Protein AF-A0A2G8K5Z8-F1 (afdb_monomer)

Nearest PDB structures (foldseek):
  3g67-assembly1_B  TM=2.045E-01  e=9.842E+00  Thermotoga maritima

Sequence (209 aa):
MFFSAYIYCFYTKTQEQTRVQQLSENLQEWRYILVLVDKWLNWEKDEYPMIMSGAITTGFFLFWFLNPPVLSALAFAVMCVCVADYVVPRLHEFGISTAEEWTDEKEAKYIEICKNMVWGQGLLLKAYNWARMQREQKPKLFFCAAVICLLFVGFIAGAIPNLFLVYILVTFAVLLPGLHRKGYLLQWKILFLQQFVKIVQKMREGRLK

Solvent-accessible surface area (backbone atoms only — not comparable to full-atom values): 11540 Å² total; per-residue (Å²): 113,70,67,59,55,51,51,51,52,51,51,52,52,50,55,51,49,52,53,29,50,56,49,44,63,76,40,53,71,43,46,68,57,51,49,51,48,47,46,55,39,56,40,79,46,85,60,41,60,59,53,51,51,50,51,51,50,49,52,52,48,50,46,63,73,64,62,62,55,70,67,57,54,50,51,50,52,53,49,51,50,54,48,45,69,58,45,49,59,48,47,64,73,69,55,78,69,71,84,61,81,90,45,74,69,59,52,53,51,43,54,49,51,38,44,54,50,51,52,48,52,50,50,51,52,50,51,49,50,49,53,52,50,46,44,72,76,40,46,71,60,45,47,53,53,49,51,52,51,49,51,53,51,50,51,53,55,72,75,38,62,67,68,59,52,50,50,53,50,53,53,47,64,60,47,42,64,25,39,58,74,73,41,53,57,57,54,51,50,51,54,50,49,52,52,51,53,53,52,54,50,55,60,50,58,68,70,76,112

Foldseek 3Di:
DVVVVVVVVVVVVVVLVVQLVVLCVVCVLVLVVLLVLCCLLQCVDVCSLVVVLVVLVVVLVVCVVVVDDPVVVVVVVVVVVVVCVVVSNVVVVVCPPPPDDDDPVSVVVSSVSSSVVSVVVVVVVVVVVVLVVVCVPCVPVNVVVVVVVVVVVVVVPVVDPVSVVVSVVVSCVSNVSNCVVVCVVVVVVVVVVVVVVVVVVVVVVVVVD

InterPro domains:
  IPR052114 ER-associated autophagy and membrane dynamics regulator [PTHR20952] (16-205)
  IPR057282 RETREG1-3/ARL6IP-like, N-terminal reticulon-homology domain [PF24456] (30-180)

Secondary structure (DSSP, 8-state):
-HHHHHHHHHHHHHHHHHHHHHHHHHTGGGHHHHHHHHHHHTTSSTTHHHHHHHHHHHHHHHHHHH---HHHHHHHHHHHHHHHHHHHHHHHHTTTTSSS---HHHHHHHHHHHHHHHHHHHHHHHHHHHHHHHHHH-HHHHHHHHHHHHHHHHHHHHHS-HHHHHHHHHHHHHHHHHHHHTTHHHHHHHHHHHHHHHHHHHHHHTT--

Structure (mmCIF, N/CA/C/O backbone):
data_AF-A0A2G8K5Z8-F1
#
_entry.id   AF-A0A2G8K5Z8-F1
#
loop_
_atom_site.group_PDB
_atom_site.id
_atom_site.type_symbol
_atom_site.label_atom_id
_atom_site.label_alt_id
_atom_site.label_comp_id
_atom_site.label_asym_id
_atom_site.label_entity_id
_atom_site.label_seq_id
_atom_site.pdbx_PDB_ins_code
_atom_site.Cartn_x
_atom_site.Cartn_y
_atom_site.Cartn_z
_atom_site.occupancy
_atom_site.B_iso_or_equiv
_atom_site.auth_seq_id
_atom_site.auth_comp_id
_atom_site.auth_asym_id
_atom_site.auth_atom_id
_atom_site.pdbx_PDB_model_num
ATOM 1 N N . MET A 1 1 ? -8.523 24.971 32.567 1.00 52.66 1 MET A N 1
ATOM 2 C CA . MET A 1 1 ? -7.748 24.280 31.504 1.00 52.66 1 MET A CA 1
ATOM 3 C C . MET A 1 1 ? -8.241 22.860 31.218 1.00 52.66 1 MET A C 1
ATOM 5 O O . MET A 1 1 ? -8.464 22.561 30.054 1.00 52.66 1 MET A O 1
ATOM 9 N N . PHE A 1 2 ? -8.495 22.015 32.225 1.00 42.47 2 PHE A N 1
ATOM 10 C CA . PHE A 1 2 ? -8.968 20.630 32.027 1.00 42.47 2 PHE A CA 1
ATOM 11 C C . PHE A 1 2 ? -10.304 20.494 31.276 1.00 42.47 2 PHE A C 1
ATOM 13 O O . PHE A 1 2 ? -10.442 19.618 30.430 1.00 42.47 2 PHE A O 1
ATOM 20 N N . PHE A 1 3 ? -11.253 21.406 31.505 1.00 42.72 3 PHE A N 1
ATOM 21 C CA . PHE A 1 3 ? -12.557 21.387 30.829 1.00 42.72 3 PHE A CA 1
ATOM 22 C C . PHE A 1 3 ? -12.455 21.619 29.311 1.00 42.72 3 PHE A C 1
ATOM 24 O O . PHE A 1 3 ? -13.140 20.965 28.535 1.00 42.72 3 PHE A O 1
ATOM 31 N N . SER A 1 4 ? -11.539 22.492 28.875 1.00 50.34 4 SER A N 1
ATOM 32 C CA . SER A 1 4 ? -11.318 22.763 27.448 1.00 50.34 4 SER A CA 1
ATOM 33 C C . SER A 1 4 ? -10.665 21.564 26.750 1.00 50.34 4 SER A C 1
ATOM 35 O O . SER A 1 4 ? -11.108 21.153 25.685 1.00 50.34 4 SER A O 1
ATOM 37 N N . ALA A 1 5 ? -9.689 20.911 27.393 1.00 55.59 5 ALA A N 1
ATOM 38 C CA . ALA A 1 5 ? -9.073 19.694 26.858 1.00 55.59 5 ALA A CA 1
ATOM 39 C C . ALA A 1 5 ? -10.070 18.524 26.742 1.00 55.59 5 ALA A C 1
ATOM 41 O O . ALA A 1 5 ? -10.024 17.773 25.768 1.00 55.59 5 ALA A O 1
ATOM 42 N N . TYR A 1 6 ? -10.999 18.392 27.696 1.00 50.59 6 TYR A N 1
ATOM 43 C CA . TYR A 1 6 ? -12.027 17.349 27.668 1.00 50.59 6 TYR A CA 1
ATOM 44 C C . TYR A 1 6 ? -13.052 17.584 26.552 1.00 50.59 6 TYR A C 1
ATOM 46 O O . TYR A 1 6 ? -13.375 16.657 25.816 1.00 50.59 6 TYR A O 1
ATOM 54 N N . ILE A 1 7 ? -13.494 18.832 26.364 1.00 65.88 7 ILE A N 1
ATOM 55 C CA . ILE A 1 7 ? -14.416 19.213 25.283 1.00 65.88 7 ILE A CA 1
ATOM 56 C C . ILE A 1 7 ? -13.762 19.021 23.911 1.00 65.88 7 ILE A C 1
ATOM 58 O O . ILE A 1 7 ? -14.388 18.456 23.018 1.00 65.88 7 ILE A O 1
ATOM 62 N N . TYR A 1 8 ? -12.496 19.417 23.742 1.00 58.25 8 TYR A N 1
ATOM 63 C CA . TYR A 1 8 ? -11.772 19.194 22.487 1.00 58.25 8 TYR A CA 1
ATOM 64 C C . TYR A 1 8 ? -11.593 17.704 22.190 1.00 58.25 8 TYR A C 1
ATOM 66 O O . TYR A 1 8 ? -11.872 17.276 21.074 1.00 58.25 8 TYR A O 1
ATOM 74 N N . CYS A 1 9 ? -11.202 16.904 23.186 1.00 58.06 9 CYS A N 1
ATO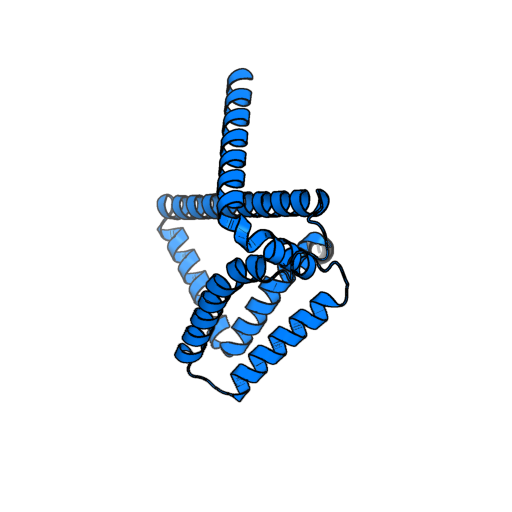M 75 C CA . CYS A 1 9 ? -11.072 15.454 23.042 1.00 58.06 9 CYS A CA 1
ATOM 76 C C . CYS A 1 9 ? -12.418 14.793 22.690 1.00 58.06 9 CYS A C 1
ATOM 78 O O . CYS A 1 9 ? -12.494 13.963 21.779 1.00 58.06 9 CYS A O 1
ATOM 80 N N . PHE A 1 10 ? -13.500 15.214 23.351 1.00 66.69 10 PHE A N 1
ATOM 81 C CA . PHE A 1 10 ? -14.854 14.730 23.094 1.00 66.69 10 PHE A CA 1
ATOM 82 C C . PHE A 1 10 ? -15.341 15.106 21.685 1.00 66.69 10 PHE A C 1
ATOM 84 O O . PHE A 1 10 ? -15.868 14.258 20.963 1.00 66.69 10 PHE A O 1
ATOM 91 N N . TYR A 1 11 ? -15.080 16.338 21.240 1.00 62.97 11 TYR A N 1
ATOM 92 C CA . TYR A 1 11 ? -15.441 16.814 19.904 1.00 62.97 11 TYR A CA 1
ATOM 93 C C . TYR A 1 11 ? -14.654 16.090 18.803 1.00 62.97 11 TYR A C 1
ATOM 95 O O . TYR A 1 11 ? -15.233 15.667 17.801 1.00 62.97 11 TYR A O 1
ATOM 103 N N . THR A 1 12 ? -13.350 15.865 19.005 1.00 64.25 12 THR A N 1
ATOM 104 C CA . THR A 1 12 ? -12.526 15.110 18.049 1.00 64.25 12 THR A CA 1
ATOM 105 C C . THR A 1 12 ? -12.951 13.652 17.945 1.00 64.25 12 THR A C 1
ATOM 107 O O . THR A 1 12 ? -13.009 13.117 16.841 1.00 64.25 12 THR A O 1
ATOM 110 N N . LYS A 1 13 ? -13.311 13.025 19.072 1.00 68.31 13 LYS A N 1
ATOM 111 C CA . LYS A 1 13 ? -13.772 11.634 19.099 1.00 68.31 13 LYS A CA 1
ATOM 112 C C . LYS A 1 13 ? -15.126 11.476 18.401 1.00 68.31 13 LYS A C 1
ATOM 114 O O . LYS A 1 13 ? -15.317 10.521 17.658 1.00 68.31 13 LYS A O 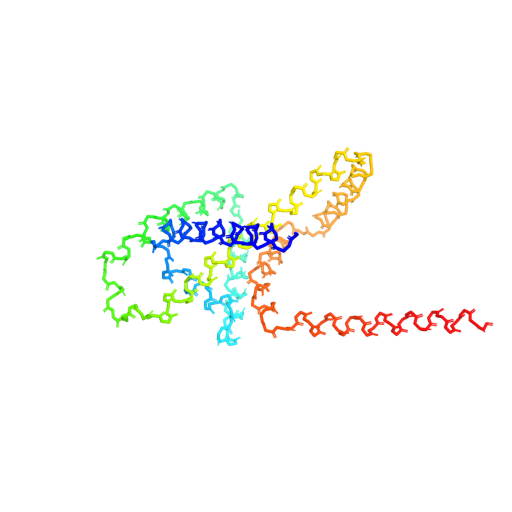1
ATOM 119 N N . THR A 1 14 ? -16.023 12.445 18.585 1.00 72.81 14 THR A N 1
ATOM 120 C CA . THR A 1 14 ? -17.341 12.472 17.929 1.00 72.81 14 THR A CA 1
ATOM 121 C C . THR A 1 14 ? -17.202 12.646 16.414 1.00 72.81 14 THR A C 1
ATOM 123 O O . THR A 1 14 ? -17.790 11.886 15.655 1.00 72.81 14 THR A O 1
ATOM 126 N N . GLN A 1 15 ? -16.350 13.571 15.957 1.00 72.94 15 GLN A N 1
ATOM 127 C CA . GLN A 1 15 ? -16.056 13.770 14.529 1.00 72.94 15 GLN A CA 1
ATOM 128 C C . GLN A 1 15 ? -15.452 12.526 13.863 1.00 72.94 15 GLN A C 1
ATOM 130 O O . GLN A 1 15 ? -15.792 12.203 12.725 1.00 72.94 15 GLN A O 1
ATOM 135 N N . GLU A 1 16 ? -14.560 11.819 14.558 1.00 74.00 16 GLU A N 1
ATOM 136 C CA . GLU A 1 16 ? -13.999 10.556 14.073 1.00 74.00 16 GLU A CA 1
ATOM 137 C C . GLU A 1 16 ? -15.085 9.478 13.954 1.00 74.00 16 GLU A C 1
ATOM 139 O O . GLU A 1 16 ? -15.185 8.830 12.916 1.00 74.00 16 GLU A O 1
ATOM 144 N N . GLN A 1 17 ? -15.954 9.342 14.961 1.00 74.88 17 GLN A N 1
ATOM 145 C CA . GLN A 1 17 ? -17.064 8.385 14.940 1.00 74.88 17 GLN A CA 1
ATOM 146 C C . GLN A 1 17 ? -18.074 8.672 13.824 1.00 74.88 17 GLN A C 1
ATOM 148 O O . GLN A 1 17 ? -18.469 7.742 13.127 1.00 74.88 17 GLN A O 1
ATOM 153 N N . THR A 1 18 ? -18.436 9.936 13.590 1.00 77.19 18 THR A N 1
ATOM 154 C CA . THR A 1 18 ? -19.337 10.313 12.488 1.00 77.19 18 THR A CA 1
ATOM 155 C C . THR A 1 18 ? -18.735 9.977 11.125 1.00 77.19 18 THR A C 1
ATOM 157 O O . THR A 1 18 ? -19.429 9.450 10.262 1.00 77.19 18 THR A O 1
ATOM 160 N N . ARG A 1 19 ? -17.430 10.216 10.929 1.00 75.25 19 ARG A N 1
ATOM 161 C CA . ARG A 1 19 ? -16.740 9.837 9.684 1.00 75.25 19 ARG A CA 1
ATOM 162 C C . ARG A 1 19 ? -16.691 8.326 9.492 1.00 75.25 19 ARG A C 1
ATOM 164 O O . ARG A 1 19 ? -16.850 7.863 8.370 1.00 75.25 19 ARG A O 1
ATOM 171 N N . VAL A 1 20 ? -16.485 7.566 10.568 1.00 79.06 20 VAL A N 1
ATOM 172 C CA . VAL A 1 20 ? -16.519 6.096 10.523 1.00 79.06 20 VAL A CA 1
ATOM 173 C C . VAL A 1 20 ? -17.922 5.592 10.194 1.00 79.06 20 VAL A C 1
ATOM 175 O O . VAL A 1 20 ? -18.037 4.681 9.386 1.00 79.06 20 VAL A O 1
ATOM 178 N N . GLN A 1 21 ? -18.976 6.199 10.744 1.00 78.69 21 GLN A N 1
ATOM 179 C CA . GLN A 1 21 ? -20.366 5.843 10.433 1.00 78.69 21 GLN A CA 1
ATOM 180 C C . GLN A 1 21 ? -20.726 6.144 8.975 1.00 78.69 21 GLN A C 1
ATOM 182 O O . GLN A 1 21 ? -21.180 5.249 8.274 1.00 78.69 21 GLN A O 1
ATOM 187 N N . GLN A 1 22 ? -20.421 7.346 8.480 1.00 79.44 22 GLN A N 1
ATOM 188 C CA . GLN A 1 22 ? -20.642 7.710 7.073 1.00 79.44 22 GLN A CA 1
ATOM 189 C C . GLN A 1 22 ? -19.872 6.797 6.110 1.00 79.44 22 GLN A C 1
ATOM 191 O O . GLN A 1 22 ? -20.380 6.401 5.064 1.00 79.44 22 GLN A O 1
ATOM 196 N N . LEU A 1 23 ? -18.628 6.453 6.458 1.00 76.56 23 LEU A N 1
ATOM 197 C CA . LEU A 1 23 ? -17.822 5.530 5.665 1.00 76.56 23 LEU A CA 1
ATOM 198 C C . LEU A 1 23 ? -18.397 4.107 5.721 1.00 76.56 23 LEU A C 1
ATOM 200 O O . LEU A 1 23 ? -18.479 3.442 4.697 1.00 76.56 23 LEU A O 1
ATOM 204 N N . SER A 1 24 ? -18.829 3.660 6.898 1.00 78.31 24 SER A N 1
ATOM 205 C CA . SER A 1 24 ? -19.480 2.365 7.094 1.00 78.31 24 SER A CA 1
ATOM 206 C C . SER A 1 24 ? -20.758 2.237 6.266 1.00 78.31 24 SER A C 1
ATOM 208 O O . SER A 1 24 ? -20.968 1.187 5.669 1.00 78.31 24 SER A O 1
ATOM 210 N N . GLU A 1 25 ? -21.585 3.282 6.208 1.00 80.25 25 GLU A N 1
ATOM 211 C CA . GLU A 1 25 ? -22.809 3.330 5.394 1.00 80.25 25 GLU A CA 1
ATOM 212 C C . GLU A 1 25 ? -22.491 3.226 3.898 1.00 80.25 25 GLU A C 1
ATOM 214 O O . GLU A 1 25 ? -23.040 2.369 3.210 1.00 80.25 25 GLU A O 1
ATOM 219 N N . ASN A 1 26 ? -21.531 4.016 3.407 1.00 77.38 26 ASN A N 1
ATOM 220 C CA . ASN A 1 26 ? -21.146 4.008 1.992 1.00 77.38 26 ASN A CA 1
ATOM 221 C C . ASN A 1 26 ? -20.500 2.689 1.534 1.00 77.38 26 ASN A C 1
ATOM 223 O O . ASN A 1 26 ? -20.577 2.347 0.358 1.00 77.38 26 ASN A O 1
ATOM 227 N N . LEU A 1 27 ? -19.832 1.961 2.436 1.00 76.75 27 LEU A N 1
ATOM 228 C CA . LEU A 1 27 ? -19.173 0.688 2.127 1.00 76.75 27 LEU A CA 1
ATOM 229 C C . LEU A 1 27 ? -19.977 -0.544 2.570 1.00 76.75 27 LEU A C 1
ATOM 231 O O . LEU A 1 27 ? -19.456 -1.658 2.477 1.00 76.75 27 LEU A O 1
ATOM 235 N N . GLN A 1 28 ? -21.241 -0.394 2.991 1.00 75.62 28 GLN A N 1
ATOM 236 C CA . GLN A 1 28 ? -22.062 -1.542 3.402 1.00 75.62 28 GLN A CA 1
ATOM 237 C C . GLN A 1 28 ? -22.184 -2.601 2.303 1.00 75.62 28 GLN A C 1
ATOM 239 O O . GLN A 1 28 ? -22.094 -3.793 2.595 1.00 75.62 28 GLN A O 1
ATOM 244 N N . GLU A 1 29 ? -22.307 -2.187 1.042 1.00 74.19 29 GLU A N 1
ATOM 245 C CA . GLU A 1 29 ? -22.373 -3.098 -0.111 1.00 74.19 29 GLU A CA 1
ATOM 246 C C . GLU A 1 29 ? -21.069 -3.897 -0.301 1.00 74.19 29 GLU A C 1
ATOM 248 O O . GLU A 1 29 ? -21.072 -5.012 -0.818 1.00 74.19 29 GLU A O 1
ATOM 253 N N . TRP A 1 30 ? -19.952 -3.367 0.202 1.00 74.81 30 TRP A N 1
ATOM 254 C CA . TRP A 1 30 ? -18.614 -3.947 0.098 1.00 74.81 30 TRP A CA 1
ATOM 255 C C . TRP A 1 30 ? -18.168 -4.702 1.352 1.00 74.81 30 TRP A C 1
ATOM 257 O O . TRP A 1 30 ? -17.079 -5.282 1.351 1.00 74.81 30 TRP A O 1
ATOM 267 N N . ARG A 1 31 ? -18.977 -4.738 2.421 1.00 74.94 31 ARG A N 1
ATOM 268 C CA . ARG A 1 31 ? -18.577 -5.264 3.743 1.00 74.94 31 ARG A CA 1
ATOM 269 C C . ARG A 1 31 ? -17.973 -6.670 3.694 1.00 74.94 31 ARG A C 1
ATOM 271 O O . ARG A 1 31 ? -16.944 -6.923 4.317 1.00 74.94 31 ARG A O 1
ATOM 278 N N . TYR A 1 32 ? -18.544 -7.569 2.892 1.00 72.00 32 TYR A N 1
ATOM 279 C CA . TYR A 1 32 ? -18.046 -8.941 2.739 1.00 72.00 32 TYR A CA 1
ATOM 280 C C . TYR A 1 32 ? -16.678 -8.989 2.061 1.00 72.00 32 TYR A C 1
ATOM 282 O O . TYR A 1 32 ? -15.791 -9.726 2.491 1.00 72.00 32 TYR A O 1
ATOM 290 N N . ILE A 1 33 ? -16.495 -8.176 1.022 1.00 75.56 33 ILE A N 1
ATOM 291 C CA . ILE A 1 33 ? -15.247 -8.106 0.262 1.00 75.56 33 ILE A CA 1
ATOM 292 C C . ILE A 1 33 ? -14.168 -7.468 1.115 1.00 75.56 33 ILE A C 1
ATOM 294 O O . ILE A 1 33 ? -13.054 -7.965 1.130 1.00 75.56 33 ILE A O 1
ATOM 298 N N . LEU A 1 34 ? -14.490 -6.428 1.880 1.00 76.50 34 LEU A N 1
ATOM 299 C CA . LEU A 1 34 ? -13.539 -5.776 2.777 1.00 76.50 34 LEU A CA 1
ATOM 300 C C . LEU A 1 34 ? -13.059 -6.714 3.881 1.00 76.50 34 LEU A C 1
ATOM 302 O O . LEU A 1 34 ? -11.860 -6.774 4.133 1.00 76.50 34 LEU A O 1
ATOM 306 N N . VAL A 1 35 ? -13.959 -7.494 4.489 1.00 78.06 35 VAL A N 1
ATOM 307 C CA . VAL A 1 35 ? -13.571 -8.509 5.480 1.00 78.06 35 VAL A CA 1
ATOM 308 C C . VAL A 1 35 ? -12.742 -9.619 4.829 1.00 78.06 35 VAL A C 1
ATOM 310 O O . VAL A 1 35 ? -11.763 -10.073 5.416 1.00 78.06 35 VAL A O 1
ATOM 313 N N . LEU A 1 36 ? -13.079 -10.052 3.610 1.00 75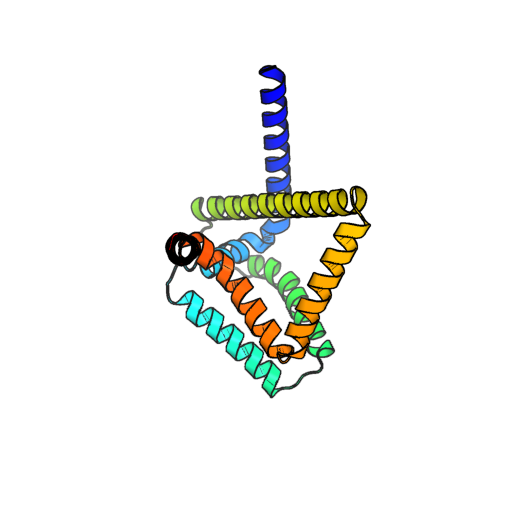.81 36 LEU A N 1
ATOM 314 C CA . LEU A 1 36 ? -12.293 -11.059 2.890 1.00 75.81 36 LEU A CA 1
ATOM 315 C C . LEU A 1 36 ? -10.903 -10.535 2.500 1.00 75.81 36 LEU A C 1
ATOM 317 O O . LEU A 1 36 ? -9.908 -11.233 2.689 1.00 75.81 36 LEU A O 1
ATOM 321 N N . VAL A 1 37 ? -10.833 -9.307 1.990 1.00 75.50 37 VAL A N 1
ATOM 322 C CA . VAL A 1 37 ? -9.588 -8.619 1.645 1.00 75.50 37 VAL A CA 1
ATOM 323 C C . VAL A 1 37 ? -8.740 -8.454 2.894 1.00 75.50 37 VAL A C 1
ATOM 325 O O . VAL A 1 37 ? -7.563 -8.783 2.831 1.00 75.50 37 VAL A O 1
ATOM 328 N N . ASP A 1 38 ? -9.311 -8.045 4.030 1.00 78.25 38 ASP A N 1
ATOM 329 C CA . ASP A 1 38 ? -8.577 -7.963 5.296 1.00 78.25 38 ASP A CA 1
ATOM 330 C C . ASP A 1 38 ? -8.002 -9.327 5.693 1.00 78.25 38 ASP A C 1
ATOM 332 O O . ASP A 1 38 ? -6.809 -9.410 5.951 1.00 78.25 38 ASP A O 1
ATOM 336 N N . LYS A 1 39 ? -8.764 -10.429 5.615 1.00 79.12 39 LYS A N 1
ATOM 337 C CA . LYS A 1 39 ? -8.233 -11.783 5.893 1.00 79.12 39 LYS A CA 1
ATOM 338 C C . LYS A 1 39 ? -7.029 -12.152 5.018 1.00 79.12 39 LYS A C 1
ATOM 340 O O . LYS A 1 39 ? -6.038 -12.692 5.521 1.00 79.12 39 LYS A O 1
ATOM 345 N N . TRP A 1 40 ? -7.112 -11.864 3.719 1.00 73.31 40 TRP A N 1
ATOM 346 C CA . TRP A 1 40 ? -6.024 -12.106 2.765 1.00 73.31 40 TRP A CA 1
ATOM 347 C C . TRP A 1 40 ? -4.815 -11.222 3.057 1.00 73.31 40 TRP A C 1
ATOM 349 O O . TRP A 1 40 ? -3.684 -11.700 3.109 1.00 73.31 40 TRP A O 1
ATOM 359 N N . LEU A 1 41 ? -5.062 -9.939 3.301 1.00 71.94 41 LEU A N 1
ATOM 360 C CA . LEU A 1 41 ? -4.053 -8.922 3.550 1.00 71.94 41 LEU A CA 1
ATOM 361 C C . LEU A 1 41 ? -3.339 -9.126 4.892 1.00 71.94 41 LEU A C 1
ATOM 363 O O . LEU A 1 41 ? -2.157 -8.816 5.024 1.00 71.94 41 LEU A O 1
ATOM 367 N N . ASN A 1 42 ? -4.047 -9.684 5.873 1.00 72.25 42 ASN A N 1
ATOM 368 C CA . ASN A 1 42 ? -3.559 -9.935 7.222 1.00 72.25 42 ASN A CA 1
ATOM 369 C C . ASN A 1 42 ? -2.780 -11.257 7.352 1.00 72.25 42 ASN A C 1
ATOM 371 O O . ASN A 1 42 ? -2.275 -11.566 8.431 1.00 72.25 42 ASN A O 1
ATOM 375 N N . TRP A 1 43 ? -2.668 -12.027 6.263 1.00 70.44 43 TRP A N 1
ATOM 376 C CA . TRP A 1 43 ? -1.990 -13.327 6.211 1.00 70.44 43 TRP A CA 1
ATOM 377 C C . TRP A 1 43 ? -2.463 -14.276 7.325 1.00 70.44 43 TRP A C 1
ATOM 379 O O . TRP A 1 43 ? -1.633 -14.867 8.025 1.00 70.44 43 TRP A O 1
ATOM 389 N N . GLU A 1 44 ? -3.790 -14.414 7.497 1.00 72.25 44 GLU A N 1
ATOM 390 C CA . GLU A 1 44 ? -4.378 -15.337 8.492 1.00 72.25 44 GLU A CA 1
ATOM 391 C C . GLU A 1 44 ? -3.874 -16.782 8.301 1.00 72.25 44 GLU A C 1
ATOM 393 O O . GLU A 1 44 ? -3.737 -17.520 9.271 1.00 72.25 44 GLU A O 1
ATOM 398 N N . LYS A 1 45 ? -3.533 -17.164 7.062 1.00 74.50 45 LYS A N 1
ATOM 399 C CA . LYS A 1 45 ? -2.751 -18.362 6.729 1.00 74.50 45 LYS A CA 1
ATOM 400 C C . LYS A 1 45 ? -1.414 -17.954 6.119 1.00 74.50 45 LYS A C 1
ATOM 402 O O . LYS A 1 45 ? -1.354 -17.022 5.314 1.00 74.50 45 LYS A O 1
ATOM 407 N N . ASP A 1 46 ? -0.360 -18.694 6.446 1.00 73.44 46 ASP A N 1
ATOM 408 C CA . ASP A 1 46 ? 0.998 -18.429 5.951 1.00 73.44 46 ASP A CA 1
ATOM 409 C C . ASP A 1 46 ? 1.157 -18.672 4.438 1.00 73.44 46 ASP A C 1
ATOM 411 O O . ASP A 1 46 ? 2.098 -18.177 3.824 1.00 73.44 46 ASP A O 1
ATOM 415 N N . GLU A 1 47 ? 0.202 -19.362 3.812 1.00 77.19 47 GLU A N 1
ATOM 416 C CA . GLU A 1 47 ? 0.182 -19.641 2.371 1.00 77.19 47 GLU A CA 1
ATOM 417 C C . GLU A 1 47 ? -0.317 -18.454 1.525 1.00 77.19 47 GLU A C 1
ATOM 419 O O . GLU A 1 47 ? 0.042 -18.330 0.352 1.00 77.19 47 GLU A O 1
ATOM 424 N N . TYR A 1 48 ? -1.106 -17.538 2.104 1.00 78.94 48 TYR A N 1
ATOM 425 C CA . TYR A 1 48 ? -1.663 -16.390 1.378 1.00 78.94 48 TYR A CA 1
ATOM 426 C C . TYR A 1 48 ? -0.615 -15.479 0.720 1.00 78.94 48 TYR A C 1
ATOM 428 O O . TYR A 1 48 ? -0.790 -15.178 -0.461 1.00 78.94 48 TYR A O 1
ATOM 436 N N . PRO A 1 49 ? 0.488 -15.057 1.374 1.00 80.00 49 PRO A N 1
ATOM 437 C CA . PRO A 1 49 ? 1.489 -14.218 0.710 1.00 80.00 49 PRO A CA 1
ATOM 438 C C . PRO A 1 49 ? 2.130 -14.897 -0.509 1.00 80.00 49 PRO A C 1
ATOM 440 O O . PRO A 1 49 ? 2.417 -14.230 -1.507 1.00 80.00 49 PRO A O 1
ATOM 443 N N . MET A 1 50 ? 2.323 -16.219 -0.466 1.00 82.19 50 MET A N 1
ATOM 444 C CA . MET A 1 50 ? 2.880 -16.976 -1.591 1.00 82.19 50 MET A CA 1
ATOM 445 C C . MET A 1 50 ? 1.899 -17.024 -2.768 1.00 82.19 50 MET A C 1
ATOM 447 O O . MET A 1 50 ? 2.283 -16.758 -3.905 1.00 82.19 50 MET A O 1
ATOM 451 N N . ILE A 1 51 ? 0.618 -17.274 -2.496 1.00 85.31 51 ILE A N 1
ATOM 452 C CA . ILE A 1 51 ? -0.428 -17.272 -3.528 1.00 85.31 51 ILE A CA 1
ATOM 453 C C . ILE A 1 51 ? -0.592 -15.870 -4.134 1.00 85.31 51 ILE A C 1
ATOM 455 O O . ILE A 1 51 ? -0.645 -15.730 -5.355 1.00 85.31 51 ILE A O 1
ATOM 459 N N . MET A 1 52 ? -0.619 -14.820 -3.308 1.00 83.19 52 MET A N 1
ATOM 460 C CA . MET A 1 52 ? -0.757 -13.433 -3.767 1.00 83.19 52 MET A CA 1
ATOM 461 C C . MET A 1 52 ? 0.425 -12.998 -4.636 1.00 83.19 52 MET A C 1
ATOM 463 O O . MET A 1 52 ? 0.225 -12.463 -5.724 1.00 83.19 52 MET A O 1
ATOM 467 N N . SER A 1 53 ? 1.658 -13.256 -4.192 1.00 84.06 53 SER A N 1
ATOM 468 C CA . SER A 1 53 ? 2.857 -12.956 -4.985 1.00 84.06 53 SER A CA 1
ATOM 469 C C . SER A 1 53 ? 2.901 -13.761 -6.286 1.00 84.06 53 SER A C 1
ATOM 471 O O . SER A 1 53 ? 3.222 -13.196 -7.331 1.00 84.06 53 SER A O 1
ATOM 473 N N . GLY A 1 54 ? 2.499 -15.035 -6.264 1.00 86.69 54 GLY A N 1
ATOM 474 C CA . GLY A 1 54 ? 2.367 -15.868 -7.460 1.00 86.69 54 GLY A CA 1
ATOM 475 C C . GLY A 1 54 ? 1.328 -15.331 -8.448 1.00 86.69 54 GLY A C 1
ATOM 476 O O . GLY A 1 54 ? 1.605 -15.246 -9.645 1.00 86.69 54 GLY A O 1
ATOM 477 N N . ALA A 1 55 ? 0.168 -14.887 -7.961 1.00 86.25 55 ALA A N 1
ATOM 478 C CA . ALA A 1 55 ? -0.876 -14.278 -8.783 1.00 86.25 55 ALA A CA 1
ATOM 479 C C . ALA A 1 55 ? -0.409 -12.957 -9.417 1.00 86.25 55 ALA A C 1
ATOM 481 O O . ALA A 1 55 ? -0.579 -12.760 -10.620 1.00 86.25 55 ALA A O 1
ATOM 482 N N . ILE A 1 56 ? 0.246 -12.086 -8.638 1.00 86.12 56 ILE A N 1
ATOM 483 C CA . ILE A 1 56 ? 0.821 -10.829 -9.141 1.00 86.12 56 ILE A CA 1
ATOM 484 C C . ILE A 1 56 ? 1.893 -11.132 -10.194 1.00 86.12 56 ILE A C 1
ATOM 486 O O . ILE A 1 56 ? 1.841 -10.585 -11.293 1.00 86.12 56 ILE A O 1
ATOM 490 N N . THR A 1 57 ? 2.820 -12.048 -9.902 1.00 86.69 57 THR A N 1
ATOM 491 C CA . THR A 1 57 ? 3.876 -12.462 -10.842 1.00 86.69 57 THR A CA 1
ATOM 492 C C . THR A 1 57 ? 3.277 -12.986 -12.140 1.00 86.69 57 THR A C 1
ATOM 494 O O . THR A 1 57 ? 3.686 -12.561 -13.216 1.00 86.69 57 THR A O 1
ATOM 497 N N . THR A 1 58 ? 2.268 -13.853 -12.051 1.00 87.12 58 THR A N 1
ATOM 498 C CA . THR A 1 58 ? 1.586 -14.419 -13.222 1.00 87.12 58 THR A CA 1
ATOM 499 C C . THR A 1 58 ? 0.890 -13.331 -14.036 1.00 87.12 58 THR A C 1
ATOM 501 O O . THR A 1 58 ? 1.020 -13.307 -15.256 1.00 87.12 58 THR A O 1
ATOM 504 N N . GLY A 1 59 ? 0.211 -12.384 -13.383 1.00 83.50 59 GLY A N 1
ATOM 505 C CA . GLY A 1 59 ? -0.432 -11.252 -14.053 1.00 83.50 59 GLY A CA 1
ATOM 506 C C . GLY A 1 59 ? 0.566 -10.356 -14.792 1.00 83.50 59 GLY A C 1
ATOM 507 O O . GLY A 1 59 ? 0.355 -10.029 -15.959 1.00 83.50 59 GLY A O 1
ATOM 508 N N . PHE A 1 60 ? 1.689 -10.013 -14.156 1.00 82.94 60 PHE A N 1
ATOM 509 C CA . PHE A 1 60 ? 2.758 -9.241 -14.799 1.00 82.94 60 PHE A CA 1
ATOM 510 C C . PHE A 1 60 ? 3.457 -10.021 -15.914 1.00 82.94 60 PHE A C 1
ATOM 512 O O . PHE A 1 60 ? 3.836 -9.433 -16.926 1.00 82.94 60 PHE A O 1
ATOM 519 N N . PHE A 1 61 ? 3.589 -11.338 -15.769 1.00 82.75 61 PHE A N 1
ATOM 520 C CA . PHE A 1 61 ? 4.140 -12.203 -16.805 1.00 82.75 61 PHE A CA 1
ATOM 521 C C . PHE A 1 61 ? 3.213 -12.292 -18.023 1.00 82.75 61 PHE A C 1
ATOM 523 O O . PHE A 1 61 ? 3.678 -12.192 -19.154 1.00 82.75 61 PHE A O 1
ATOM 530 N N . LEU A 1 62 ? 1.898 -12.395 -17.808 1.00 80.56 62 LEU A N 1
ATOM 531 C CA . LEU A 1 62 ? 0.898 -12.328 -18.876 1.00 80.56 62 LEU A CA 1
ATOM 532 C C . LEU A 1 62 ? 0.905 -10.962 -19.561 1.00 80.56 62 LEU A C 1
ATOM 534 O O . LEU A 1 62 ? 0.855 -10.898 -20.786 1.00 80.56 62 LEU A O 1
ATOM 538 N N . PHE A 1 63 ? 1.019 -9.877 -18.795 1.00 79.88 63 PHE A N 1
ATOM 539 C CA . PHE A 1 63 ? 1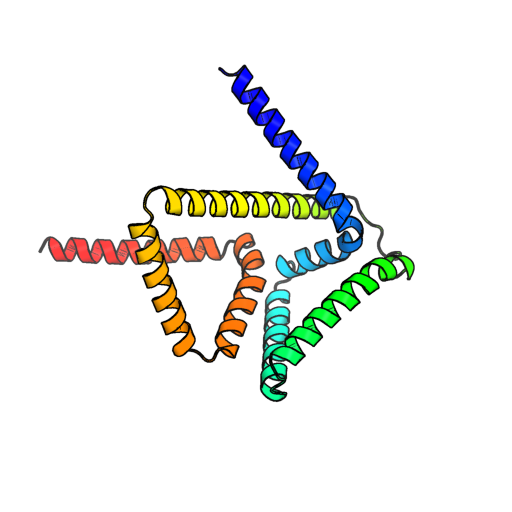.150 -8.532 -19.350 1.00 79.88 63 PHE A CA 1
ATOM 540 C C . PHE A 1 63 ? 2.402 -8.409 -20.225 1.00 79.88 63 PHE A C 1
ATOM 542 O O . PHE A 1 63 ? 2.338 -7.882 -21.332 1.00 79.88 63 PHE A O 1
ATOM 549 N N . TRP A 1 64 ? 3.534 -8.932 -19.754 1.00 79.75 64 TRP A N 1
ATOM 550 C CA . TRP A 1 64 ? 4.774 -8.975 -20.524 1.00 79.75 64 TRP A CA 1
ATOM 551 C C . TRP A 1 64 ? 4.642 -9.822 -21.794 1.00 79.75 64 TRP A C 1
ATOM 553 O O . TRP A 1 64 ? 5.098 -9.413 -22.858 1.00 79.75 64 TRP A O 1
ATOM 563 N N . PHE A 1 65 ? 3.997 -10.986 -21.701 1.00 78.31 65 PHE A N 1
ATOM 564 C CA . PHE A 1 65 ? 3.814 -11.898 -22.828 1.00 78.31 65 PHE A CA 1
ATOM 565 C C . PHE A 1 65 ? 2.887 -11.318 -23.903 1.00 78.31 65 PHE A C 1
ATOM 567 O O . PHE A 1 65 ? 3.179 -11.408 -25.093 1.00 78.31 65 PHE A O 1
ATOM 574 N N . LEU A 1 66 ? 1.780 -10.701 -23.486 1.00 73.62 66 LEU A N 1
ATOM 575 C CA . LEU A 1 66 ? 0.772 -10.146 -24.388 1.00 73.62 66 LEU A CA 1
ATOM 576 C C . LEU A 1 66 ? 1.179 -8.782 -24.966 1.00 73.62 66 LEU A C 1
ATOM 578 O O . LEU A 1 66 ? 0.579 -8.361 -25.951 1.00 73.62 66 LEU A O 1
ATOM 582 N N . ASN A 1 67 ? 2.156 -8.092 -24.355 1.00 73.44 67 ASN A N 1
ATOM 583 C CA . ASN A 1 67 ? 2.560 -6.715 -24.676 1.00 73.44 67 ASN A CA 1
ATOM 584 C C . ASN A 1 67 ? 1.367 -5.806 -25.056 1.00 73.44 67 ASN A C 1
ATOM 586 O O . ASN A 1 67 ? 1.396 -5.153 -26.106 1.00 73.44 67 ASN A O 1
ATOM 590 N N . PRO A 1 68 ? 0.281 -5.762 -24.254 1.00 71.00 68 PRO A N 1
ATOM 591 C CA . PRO A 1 68 ? -0.850 -4.922 -24.592 1.00 71.00 68 PRO A CA 1
ATOM 592 C C . PRO A 1 68 ? -0.420 -3.448 -24.526 1.00 71.00 68 PRO A C 1
ATOM 594 O O . PRO A 1 68 ? 0.410 -3.077 -23.686 1.00 71.00 68 PRO A O 1
ATOM 597 N N . PRO A 1 69 ? -1.004 -2.566 -25.356 1.00 75.06 69 PRO A N 1
ATOM 598 C CA . PRO A 1 69 ? -0.820 -1.134 -25.186 1.00 75.06 69 PRO A CA 1
ATOM 599 C C . PRO A 1 69 ? -1.216 -0.746 -23.757 1.00 75.06 69 PRO A C 1
ATOM 601 O O . PRO A 1 69 ? -2.275 -1.153 -23.276 1.00 75.06 69 PRO A O 1
ATOM 604 N N . VAL A 1 70 ? -0.402 0.072 -23.084 1.00 66.94 70 VAL A N 1
ATOM 605 C CA . VAL A 1 70 ? -0.655 0.526 -21.697 1.00 66.94 70 VAL A CA 1
ATOM 606 C C . VAL A 1 70 ? -2.071 1.094 -21.543 1.00 66.94 70 VAL A C 1
ATOM 608 O O . VAL A 1 70 ? -2.739 0.862 -20.538 1.00 66.94 70 VAL A O 1
ATOM 611 N N . LEU A 1 71 ? -2.556 1.781 -22.579 1.00 69.00 71 LEU A N 1
ATOM 612 C CA . LEU A 1 71 ? -3.898 2.348 -22.637 1.00 69.00 71 LEU A CA 1
ATOM 613 C C . LEU A 1 71 ? -5.002 1.277 -22.622 1.00 69.00 71 LEU A C 1
ATOM 615 O O . LEU A 1 71 ? -6.004 1.442 -21.934 1.00 69.00 71 LEU A O 1
ATOM 619 N N . SER A 1 72 ? -4.810 0.166 -23.334 1.00 79.19 72 SER A N 1
ATOM 620 C CA . SER A 1 72 ? -5.760 -0.951 -23.367 1.00 79.19 72 SER A CA 1
ATOM 621 C C . SER A 1 72 ? -5.810 -1.683 -22.031 1.00 79.19 72 SER A C 1
ATOM 623 O O . SER A 1 72 ? -6.888 -2.056 -21.580 1.00 79.19 72 SER A O 1
ATOM 625 N N . ALA A 1 73 ? -4.667 -1.844 -21.364 1.00 74.25 73 ALA A N 1
ATOM 626 C CA . ALA A 1 73 ? -4.639 -2.442 -20.037 1.00 74.25 73 ALA A CA 1
ATOM 627 C C . ALA A 1 73 ? -5.276 -1.543 -18.971 1.00 74.25 73 ALA A C 1
ATOM 629 O O . ALA A 1 73 ? -5.993 -2.039 -18.106 1.00 74.25 73 ALA A O 1
ATOM 630 N N . LEU A 1 74 ? -5.065 -0.225 -19.055 1.00 71.94 74 LEU A N 1
ATOM 631 C CA . LEU A 1 74 ? -5.752 0.736 -18.194 1.00 71.94 74 LEU A CA 1
ATOM 632 C C . LEU A 1 74 ? -7.267 0.687 -18.422 1.00 71.94 74 LEU A C 1
ATOM 634 O O . LEU A 1 74 ? -8.026 0.623 -17.461 1.00 71.94 74 LEU A O 1
ATOM 638 N N . ALA A 1 75 ? -7.705 0.659 -19.683 1.00 81.38 75 ALA A N 1
ATOM 639 C CA . ALA A 1 75 ? -9.118 0.539 -20.028 1.00 81.38 75 ALA A CA 1
ATOM 640 C C . ALA A 1 75 ? -9.723 -0.771 -19.503 1.00 81.38 75 ALA A C 1
ATOM 642 O O . ALA A 1 75 ? -10.805 -0.755 -18.922 1.00 81.38 75 ALA A O 1
ATOM 643 N N . PHE A 1 76 ? -9.006 -1.889 -19.639 1.00 80.56 76 PHE A N 1
ATOM 644 C CA . PHE A 1 76 ? -9.429 -3.174 -19.089 1.00 80.56 76 PHE A CA 1
ATOM 645 C C . PHE A 1 76 ? -9.511 -3.143 -17.559 1.00 80.56 76 PHE A C 1
ATOM 647 O O . PHE A 1 76 ? -10.492 -3.612 -16.993 1.00 80.56 76 PHE A O 1
ATOM 654 N N . ALA A 1 77 ? -8.535 -2.538 -16.878 1.00 74.94 77 ALA A N 1
ATOM 655 C CA . ALA A 1 77 ? -8.566 -2.389 -15.426 1.00 74.94 77 ALA A CA 1
ATOM 656 C C . ALA A 1 77 ? -9.772 -1.555 -14.965 1.00 74.94 77 ALA A C 1
ATOM 658 O O . ALA A 1 77 ? -10.490 -1.974 -14.060 1.00 74.94 77 ALA A O 1
ATOM 659 N N . VAL A 1 78 ? -10.035 -0.419 -15.619 1.00 79.69 78 VAL A N 1
ATOM 660 C CA . VAL A 1 78 ? -11.213 0.417 -15.340 1.00 79.69 78 VAL A CA 1
ATOM 661 C C . VAL A 1 78 ? -12.502 -0.362 -15.596 1.00 79.69 78 VAL A C 1
ATOM 663 O O . VAL A 1 78 ? -13.401 -0.339 -14.763 1.00 79.69 78 VAL A O 1
ATOM 666 N N . MET A 1 79 ? -12.577 -1.115 -16.694 1.00 83.25 79 MET A N 1
ATOM 667 C CA . MET A 1 79 ? -13.728 -1.963 -17.003 1.00 83.25 79 MET A CA 1
ATOM 668 C C . MET A 1 79 ? -13.961 -3.025 -15.923 1.00 83.25 79 MET A C 1
ATOM 670 O O . MET A 1 79 ? -15.093 -3.200 -15.485 1.00 83.25 79 MET A O 1
ATOM 674 N N . CYS A 1 80 ? -12.908 -3.696 -15.452 1.00 78.62 80 CYS A N 1
ATOM 675 C CA . CYS A 1 80 ? -12.995 -4.659 -14.355 1.00 78.62 80 CYS A CA 1
ATOM 676 C C . CYS A 1 80 ? -13.503 -4.016 -13.062 1.00 78.62 80 CYS A C 1
ATOM 678 O O . CYS A 1 80 ? -14.326 -4.623 -12.382 1.00 78.62 80 CYS A O 1
ATOM 680 N N . VAL A 1 81 ? -13.052 -2.798 -12.739 1.00 78.88 81 VAL A N 1
ATOM 681 C CA . VAL A 1 81 ? -13.555 -2.043 -11.579 1.00 78.88 81 VAL A CA 1
ATOM 682 C C . VAL A 1 81 ? -15.041 -1.737 -11.748 1.00 78.88 81 VAL A C 1
ATOM 684 O O . VAL A 1 81 ? -15.817 -2.085 -10.870 1.00 78.88 81 VAL A O 1
ATOM 687 N N . CYS A 1 82 ? -15.468 -1.214 -12.901 1.00 83.00 82 CYS A N 1
ATOM 688 C CA . CYS A 1 82 ? -16.884 -0.932 -13.153 1.00 83.00 82 CYS A CA 1
ATOM 689 C C . CYS A 1 82 ? -17.762 -2.193 -13.107 1.00 83.00 82 CYS A C 1
ATOM 691 O O . CYS A 1 82 ? -18.890 -2.156 -12.619 1.00 83.00 82 CYS A O 1
ATOM 693 N N . VAL A 1 83 ? -17.259 -3.321 -13.619 1.00 83.62 83 VAL A N 1
ATOM 694 C CA . VAL A 1 83 ? -17.955 -4.611 -13.528 1.00 83.62 83 VAL A CA 1
ATOM 695 C C . VAL A 1 83 ? -18.030 -5.070 -12.076 1.00 83.62 83 VAL A C 1
ATOM 697 O O . VAL A 1 83 ? -19.089 -5.526 -11.657 1.00 83.62 83 VAL A O 1
ATOM 700 N N . ALA A 1 84 ? -16.957 -4.929 -11.296 1.00 77.69 84 ALA A N 1
ATOM 701 C CA . ALA A 1 84 ? -16.982 -5.233 -9.871 1.00 77.69 84 ALA A CA 1
ATOM 702 C C . ALA A 1 84 ? -18.011 -4.352 -9.144 1.00 77.69 84 ALA A C 1
ATOM 704 O O . ALA A 1 84 ? -18.901 -4.901 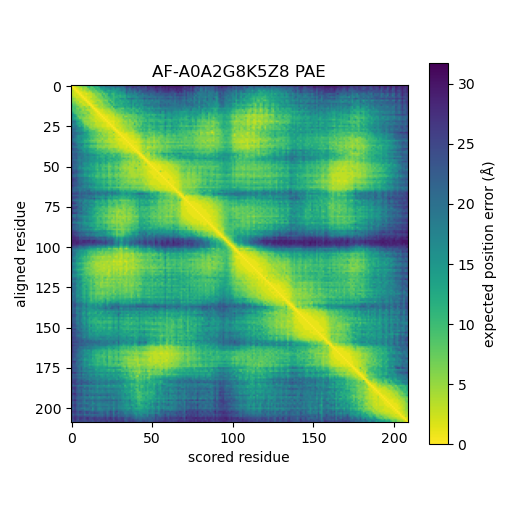-8.504 1.00 77.69 84 ALA A O 1
ATOM 705 N N . ASP A 1 85 ? -17.984 -3.032 -9.340 1.00 78.44 85 ASP A N 1
ATOM 706 C CA . ASP A 1 85 ? -18.954 -2.089 -8.758 1.00 78.44 85 ASP A CA 1
ATOM 707 C C . ASP A 1 85 ? -20.411 -2.483 -9.045 1.00 78.44 85 ASP A C 1
ATOM 709 O O . ASP A 1 85 ? -21.287 -2.283 -8.212 1.00 78.44 85 ASP A O 1
ATOM 713 N N . TYR A 1 86 ? -20.679 -3.089 -10.202 1.00 78.06 86 TYR A N 1
ATOM 714 C CA . TYR A 1 86 ? -22.012 -3.559 -10.575 1.00 78.06 86 TYR A CA 1
ATOM 715 C C . TYR A 1 86 ? -22.358 -4.962 -10.051 1.00 78.06 86 TYR A C 1
ATOM 717 O O . TYR A 1 86 ? -23.508 -5.243 -9.704 1.00 78.06 86 TYR A O 1
ATOM 725 N N . VAL A 1 87 ? -21.386 -5.875 -10.029 1.00 78.06 87 VAL A N 1
ATOM 726 C CA . VAL A 1 87 ? -21.592 -7.277 -9.638 1.00 78.06 87 VAL A CA 1
ATOM 727 C C . VAL A 1 87 ? -21.686 -7.415 -8.122 1.00 78.06 87 VAL A C 1
ATOM 729 O O . VAL A 1 87 ? -22.526 -8.169 -7.641 1.00 78.06 87 VAL A O 1
ATOM 732 N N . VAL A 1 88 ? -20.875 -6.676 -7.366 1.00 72.00 88 VAL A N 1
ATOM 733 C CA . VAL A 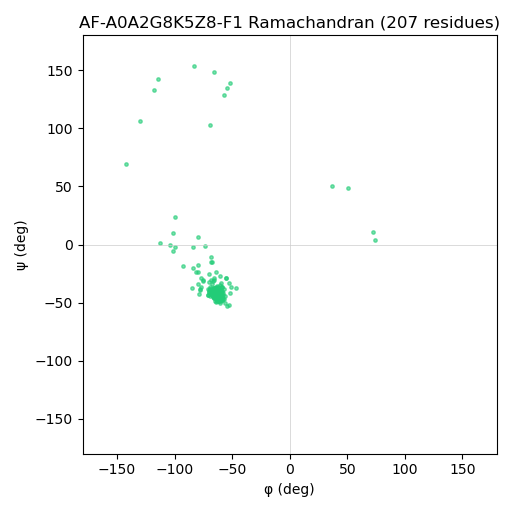1 88 ? -20.834 -6.712 -5.895 1.00 72.00 88 VAL A CA 1
ATOM 734 C C . VAL A 1 88 ? -22.209 -6.510 -5.238 1.00 72.00 88 VAL A C 1
ATOM 736 O O . VAL A 1 88 ? -22.606 -7.394 -4.473 1.00 72.00 88 VAL A O 1
ATOM 739 N N . PRO A 1 89 ? -22.990 -5.460 -5.557 1.00 70.06 89 PRO A N 1
ATOM 740 C CA . PRO A 1 89 ? -24.327 -5.284 -4.984 1.00 70.06 89 PRO A CA 1
ATOM 741 C C . PRO A 1 89 ? -25.310 -6.380 -5.424 1.00 70.06 89 PRO A C 1
ATOM 743 O O . PRO A 1 89 ? -26.166 -6.793 -4.646 1.00 70.06 89 PRO A O 1
ATOM 746 N N . ARG A 1 90 ? -25.155 -6.940 -6.632 1.00 68.69 90 ARG A N 1
ATOM 747 C CA . ARG A 1 90 ? -26.004 -8.042 -7.122 1.00 68.69 90 ARG A CA 1
ATOM 748 C C . ARG A 1 90 ? -25.685 -9.390 -6.495 1.00 68.69 90 ARG A C 1
ATOM 750 O O . ARG A 1 90 ? -26.584 -10.208 -6.333 1.00 68.69 90 ARG A O 1
ATOM 757 N N . LEU A 1 91 ? -24.435 -9.650 -6.116 1.00 66.75 91 LEU A N 1
ATOM 758 C CA . LEU A 1 91 ? -24.063 -10.888 -5.419 1.00 66.75 91 LEU A CA 1
ATOM 759 C C . LEU A 1 91 ? -24.806 -11.040 -4.083 1.00 66.75 91 LEU A C 1
ATOM 761 O O . LEU A 1 91 ? -25.055 -12.168 -3.655 1.00 66.75 91 LEU A O 1
ATOM 765 N N . HIS A 1 92 ? -25.207 -9.925 -3.464 1.00 59.66 92 HIS A N 1
ATOM 766 C CA . HIS A 1 92 ? -26.087 -9.922 -2.297 1.00 59.66 92 HIS A CA 1
ATOM 767 C C . HIS A 1 92 ? -27.498 -10.442 -2.632 1.00 59.66 92 HIS A C 1
ATOM 769 O O . HIS A 1 92 ? -28.082 -11.186 -1.848 1.00 59.66 92 HIS A O 1
ATOM 775 N N . GLU A 1 93 ? -28.023 -10.114 -3.817 1.00 62.00 93 GLU A N 1
ATOM 776 C CA . GLU A 1 93 ? -29.342 -10.556 -4.298 1.00 62.00 93 GLU A CA 1
ATOM 777 C C . GLU A 1 93 ? -29.351 -12.027 -4.756 1.00 62.00 93 GLU A C 1
ATOM 779 O O . GLU A 1 93 ? -30.354 -12.718 -4.592 1.00 62.00 93 GLU A O 1
ATOM 784 N N . PHE A 1 94 ? -28.233 -12.541 -5.285 1.00 58.69 94 PHE A N 1
ATOM 785 C CA . PHE A 1 94 ? -28.124 -13.910 -5.820 1.00 58.69 94 PHE A CA 1
ATOM 786 C C . PHE A 1 94 ? -27.944 -15.019 -4.760 1.00 58.69 94 PHE A C 1
ATOM 788 O O . PHE A 1 94 ? -27.744 -16.180 -5.115 1.00 58.69 94 PHE A O 1
ATOM 795 N N . GLY A 1 95 ? -28.032 -14.708 -3.462 1.00 54.91 95 GLY A N 1
ATOM 796 C CA . GLY A 1 95 ? -28.148 -15.728 -2.406 1.00 54.91 95 GLY A CA 1
ATOM 797 C C . GLY A 1 95 ? -26.880 -16.541 -2.108 1.00 54.91 95 GLY A C 1
ATOM 798 O O . GLY A 1 95 ? -26.927 -17.494 -1.335 1.00 54.91 95 GLY A O 1
ATOM 799 N N . ILE A 1 96 ? -25.715 -16.156 -2.643 1.00 52.78 96 ILE A N 1
ATOM 800 C CA . ILE A 1 96 ? -24.423 -16.772 -2.265 1.00 52.78 96 ILE A CA 1
ATOM 801 C C . ILE A 1 96 ? -24.049 -16.401 -0.809 1.00 52.78 96 ILE A C 1
ATOM 803 O O . ILE A 1 96 ? -23.229 -17.060 -0.175 1.00 52.78 96 ILE A O 1
ATOM 807 N N . SER A 1 97 ? -24.711 -15.388 -0.238 1.00 51.44 97 SER A N 1
ATOM 808 C CA . SER A 1 97 ? -24.495 -14.870 1.118 1.00 51.44 97 SER A CA 1
ATOM 809 C C . SER A 1 97 ? -25.510 -15.368 2.165 1.00 51.44 97 SER A C 1
ATOM 811 O O . SER A 1 97 ? -25.715 -14.698 3.178 1.00 51.44 97 SER A O 1
ATOM 813 N N . THR A 1 98 ? -26.165 -16.514 1.948 1.00 47.00 98 THR A N 1
ATOM 814 C CA . THR A 1 98 ? -27.160 -17.070 2.896 1.00 47.00 98 THR A CA 1
ATOM 815 C C . THR A 1 98 ? -26.715 -18.380 3.565 1.00 47.00 98 THR A C 1
ATOM 817 O O . THR A 1 98 ? -27.455 -18.925 4.374 1.00 47.00 98 THR A O 1
ATOM 820 N N . ALA A 1 99 ? -25.513 -18.899 3.284 1.00 50.47 99 ALA A N 1
ATOM 821 C CA . ALA A 1 99 ? -25.036 -20.143 3.913 1.00 50.47 99 ALA A CA 1
ATOM 822 C C . ALA A 1 99 ? -24.211 -19.933 5.200 1.00 50.47 99 ALA A C 1
ATOM 824 O O . ALA A 1 99 ? -24.064 -20.863 5.986 1.00 50.47 99 ALA A O 1
ATOM 825 N N . GLU A 1 100 ? -23.682 -18.731 5.441 1.00 55.03 100 GLU A N 1
ATOM 826 C CA . GLU A 1 100 ? -22.929 -18.396 6.655 1.00 55.03 100 GLU A CA 1
ATOM 827 C C . GLU A 1 100 ? -23.512 -17.096 7.225 1.00 55.03 100 GLU A C 1
ATOM 829 O O . GLU A 1 100 ? -23.323 -16.027 6.640 1.00 55.03 100 GLU A O 1
ATOM 834 N N . GLU A 1 101 ? -24.263 -17.180 8.327 1.00 65.56 101 GLU A N 1
ATOM 835 C CA . GLU A 1 101 ? -24.847 -16.004 8.981 1.00 65.56 101 GLU A CA 1
ATOM 836 C C . GLU A 1 101 ? -23.770 -14.941 9.249 1.00 65.56 101 GLU A C 1
ATOM 838 O O . GLU A 1 101 ? -22.618 -15.226 9.606 1.00 65.56 101 GLU A O 1
ATOM 843 N N . TRP A 1 102 ? -24.133 -13.682 9.012 1.00 69.88 102 TRP A N 1
ATOM 844 C CA . TRP A 1 102 ? -23.287 -12.551 9.354 1.00 69.88 102 TRP A CA 1
ATOM 845 C C . TRP A 1 102 ? -23.227 -12.434 10.879 1.00 69.88 102 TRP A C 1
ATOM 847 O O . TRP A 1 102 ? -24.190 -12.014 11.512 1.00 69.88 102 TRP A O 1
ATOM 857 N N . THR A 1 103 ? -22.113 -12.871 11.464 1.00 79.81 103 THR A N 1
ATOM 858 C CA . THR A 1 103 ? -21.901 -12.889 12.912 1.00 79.81 103 THR A CA 1
ATOM 859 C C . THR A 1 103 ? -21.429 -11.535 13.437 1.00 79.81 103 THR A C 1
ATOM 861 O O . THR A 1 103 ? -20.728 -10.795 12.740 1.00 79.81 103 THR A O 1
ATOM 864 N N . ASP A 1 104 ? -21.721 -11.251 14.708 1.00 78.94 104 ASP A N 1
ATOM 865 C CA . ASP A 1 104 ? -21.280 -10.030 15.401 1.00 78.94 104 ASP A CA 1
ATOM 866 C C . ASP A 1 104 ? -19.752 -9.833 15.351 1.00 78.94 104 ASP A C 1
ATOM 868 O O . ASP A 1 104 ? -19.253 -8.708 15.321 1.00 78.94 104 ASP A O 1
ATOM 872 N N . GLU A 1 105 ? -18.983 -10.923 15.265 1.00 80.94 105 GLU A N 1
ATOM 873 C CA . GLU A 1 105 ? -17.526 -10.879 15.098 1.00 80.94 105 GLU A CA 1
ATOM 874 C C . GLU A 1 105 ? -17.091 -10.305 13.737 1.00 80.94 105 GLU A C 1
ATOM 876 O O . GLU A 1 105 ? -16.099 -9.572 13.659 1.00 80.94 105 GLU A O 1
ATOM 881 N N . LYS A 1 106 ? -17.816 -10.621 12.654 1.00 76.69 106 LYS A N 1
ATOM 882 C CA . LYS A 1 106 ? -17.540 -10.084 11.309 1.00 76.69 106 LYS A CA 1
ATOM 883 C C . LYS A 1 106 ? -17.914 -8.603 11.233 1.00 76.69 106 LYS A C 1
ATOM 885 O O . LYS A 1 106 ? -17.155 -7.825 10.654 1.00 76.69 106 LYS A O 1
ATOM 890 N N . GLU A 1 107 ? -19.013 -8.212 11.879 1.00 80.06 107 GLU A N 1
ATOM 891 C CA . GLU A 1 107 ? -19.421 -6.808 12.014 1.00 80.06 107 GLU A CA 1
ATOM 892 C C . GLU A 1 107 ? -18.379 -5.999 12.802 1.00 80.06 107 GLU A C 1
ATOM 894 O O . GLU A 1 107 ? -17.938 -4.941 12.353 1.00 80.06 107 GLU A O 1
ATOM 899 N N . ALA A 1 108 ? -17.892 -6.526 13.931 1.00 81.75 108 ALA A N 1
ATOM 900 C CA . ALA A 1 108 ? -16.855 -5.864 14.722 1.00 81.75 108 ALA A CA 1
ATOM 901 C C . ALA A 1 108 ? -15.554 -5.656 13.923 1.00 81.75 108 ALA A C 1
ATOM 903 O O . ALA A 1 108 ? -14.977 -4.564 13.960 1.00 81.75 108 ALA A O 1
ATOM 904 N N . LYS A 1 109 ? -15.120 -6.666 13.151 1.00 80.88 109 LYS A N 1
ATOM 905 C CA . LYS A 1 109 ? -13.961 -6.546 12.247 1.00 80.88 109 LYS A CA 1
ATOM 906 C C . LYS A 1 109 ? -14.193 -5.506 11.149 1.00 80.88 109 LYS A C 1
ATOM 908 O O . LYS A 1 109 ? -13.293 -4.718 10.863 1.00 80.88 109 LYS A O 1
ATOM 913 N N . TYR A 1 110 ? -15.383 -5.465 10.553 1.00 80.19 110 TYR A N 1
ATOM 914 C CA . TYR A 1 110 ? -15.729 -4.467 9.540 1.00 80.19 110 TYR A CA 1
ATOM 915 C C . TYR A 1 110 ? -15.603 -3.033 10.083 1.00 80.19 110 TYR A C 1
ATOM 917 O O . TYR A 1 110 ? -14.918 -2.197 9.486 1.00 80.19 110 TYR A O 1
ATOM 925 N N . ILE A 1 111 ? -16.159 -2.771 11.267 1.00 82.06 111 ILE A N 1
ATOM 926 C CA . ILE A 1 111 ? -16.058 -1.459 11.920 1.00 82.06 111 ILE A CA 1
ATOM 927 C C . ILE A 1 111 ? -14.601 -1.107 12.268 1.00 82.06 111 ILE A C 1
ATOM 929 O O . ILE A 1 111 ? -14.200 0.056 12.135 1.00 82.06 111 ILE A O 1
ATOM 933 N N . GLU A 1 112 ? -13.775 -2.084 12.659 1.00 83.12 112 GLU A N 1
ATOM 934 C CA . GLU A 1 112 ? -12.336 -1.873 12.872 1.00 83.12 112 GLU A CA 1
ATOM 935 C C . GLU A 1 112 ? -11.620 -1.443 11.579 1.00 83.12 112 GLU A C 1
ATOM 937 O O . GLU A 1 112 ? -10.829 -0.494 11.597 1.00 83.12 112 GLU A O 1
ATOM 942 N N . ILE A 1 113 ? -11.930 -2.081 10.445 1.00 80.44 113 ILE A N 1
ATOM 943 C CA . ILE A 1 113 ? -11.371 -1.728 9.130 1.00 80.44 113 ILE A CA 1
ATOM 944 C C . ILE A 1 113 ? -11.766 -0.295 8.751 1.00 80.44 113 ILE A C 1
ATOM 946 O O . ILE A 1 113 ? -10.893 0.509 8.404 1.00 80.44 113 ILE A O 1
ATOM 950 N N . CYS A 1 114 ? -13.047 0.065 8.885 1.00 79.50 114 CYS A N 1
ATOM 951 C CA . CYS A 1 114 ? -13.524 1.427 8.626 1.00 79.50 114 CYS A CA 1
ATOM 952 C C . CYS A 1 114 ? -12.798 2.455 9.507 1.00 79.50 114 CYS A C 1
ATOM 954 O O . CYS A 1 114 ? -12.372 3.507 9.023 1.00 79.50 114 CYS A O 1
ATOM 956 N N . LYS A 1 115 ? -12.578 2.138 10.788 1.00 80.44 115 LYS A N 1
ATOM 957 C CA . LYS A 1 115 ? -11.833 3.002 11.711 1.00 80.44 115 LYS A CA 1
ATOM 958 C C . LYS A 1 115 ? -10.372 3.180 11.295 1.00 80.44 115 LYS A C 1
ATOM 960 O O . LYS A 1 115 ? -9.880 4.310 11.266 1.00 80.44 115 LYS A O 1
ATOM 965 N N . ASN A 1 116 ? -9.690 2.097 10.925 1.00 80.44 116 ASN A N 1
ATOM 966 C CA . ASN A 1 116 ? -8.306 2.151 10.446 1.00 80.44 116 ASN A CA 1
ATOM 967 C C . ASN A 1 116 ? -8.187 2.965 9.148 1.00 80.44 116 ASN A C 1
ATOM 969 O O . ASN A 1 116 ? -7.232 3.728 8.982 1.00 80.44 116 ASN A O 1
ATOM 973 N N . MET A 1 117 ? -9.178 2.868 8.259 1.00 75.38 117 MET A N 1
ATOM 974 C CA . MET A 1 117 ? -9.224 3.640 7.019 1.00 75.38 117 MET A CA 1
ATOM 975 C C . MET A 1 117 ? -9.409 5.142 7.282 1.00 75.38 117 MET A C 1
ATOM 977 O O . MET A 1 117 ? -8.660 5.948 6.727 1.00 75.38 117 MET A O 1
ATOM 981 N N . VAL A 1 118 ? -10.328 5.533 8.174 1.00 76.69 118 VAL A N 1
ATOM 982 C CA . VAL A 1 118 ? -10.519 6.942 8.579 1.00 76.69 118 VAL A CA 1
ATOM 983 C C . VAL A 1 118 ? -9.267 7.498 9.257 1.00 76.69 118 VAL A C 1
ATOM 985 O O . VAL A 1 118 ? -8.854 8.628 8.974 1.00 76.69 118 VAL A O 1
ATOM 988 N N . TRP A 1 119 ? -8.616 6.704 10.110 1.00 78.81 119 TRP A N 1
ATOM 989 C CA . TRP A 1 119 ? -7.352 7.095 10.732 1.00 78.81 119 TRP A CA 1
ATOM 990 C C . TRP A 1 119 ? -6.249 7.314 9.686 1.00 78.81 119 TRP A C 1
ATOM 992 O O . TRP A 1 119 ? -5.566 8.343 9.713 1.00 78.81 119 TRP A O 1
ATOM 1002 N N . GLY A 1 120 ? -6.125 6.401 8.717 1.00 73.19 120 GLY A N 1
ATOM 1003 C CA . GLY A 1 120 ? -5.184 6.511 7.601 1.00 73.19 120 GLY A CA 1
ATOM 1004 C C . GLY A 1 120 ? -5.440 7.742 6.728 1.00 73.19 120 GLY A C 1
ATOM 1005 O O . GLY A 1 120 ? -4.515 8.507 6.451 1.00 73.19 120 GLY A O 1
ATOM 1006 N N . GLN A 1 121 ? -6.699 8.002 6.368 1.00 75.25 121 GLN A N 1
ATOM 1007 C CA . GLN A 1 121 ? -7.098 9.223 5.661 1.00 75.25 121 GLN A CA 1
ATOM 1008 C C . GLN A 1 121 ? -6.719 10.476 6.461 1.00 75.25 121 GLN A C 1
ATOM 1010 O O . GLN A 1 121 ? -6.161 11.424 5.907 1.00 75.25 121 GLN A O 1
ATOM 1015 N N . GLY A 1 122 ? -6.952 10.471 7.776 1.00 78.94 122 GLY A N 1
ATOM 1016 C CA . GLY A 1 122 ? -6.554 11.554 8.672 1.00 78.94 122 GLY A CA 1
ATOM 1017 C C . GLY A 1 122 ? -5.041 11.783 8.703 1.00 78.94 122 GLY A C 1
ATOM 1018 O O . GLY A 1 122 ? -4.600 12.935 8.699 1.00 78.94 122 GLY A O 1
ATOM 1019 N N . LEU A 1 123 ? -4.236 10.717 8.695 1.00 78.81 123 LEU A N 1
ATOM 1020 C CA . LEU A 1 123 ? -2.775 10.810 8.630 1.00 78.81 123 LEU A CA 1
ATOM 1021 C C . LEU A 1 123 ? -2.309 11.398 7.293 1.00 78.81 123 LEU A C 1
ATOM 1023 O O . LEU A 1 123 ? -1.458 12.286 7.288 1.00 78.81 123 LEU A O 1
ATOM 1027 N N . LEU A 1 124 ? -2.898 10.958 6.180 1.00 74.94 124 LEU A N 1
ATOM 1028 C CA . LEU A 1 124 ? -2.590 11.472 4.844 1.00 74.94 124 LEU A CA 1
ATOM 1029 C C . LEU A 1 124 ? -2.954 12.950 4.706 1.00 74.94 124 LEU A C 1
ATOM 1031 O O . LEU A 1 124 ? -2.139 13.736 4.233 1.00 74.94 124 LEU A O 1
ATOM 1035 N N . LEU A 1 125 ? -4.133 13.354 5.181 1.00 78.38 125 LEU A N 1
ATOM 1036 C CA . LEU A 1 125 ? -4.559 14.756 5.206 1.00 78.38 125 LEU A CA 1
ATOM 1037 C C . LEU A 1 125 ? -3.621 15.614 6.063 1.00 78.38 125 LEU A C 1
ATOM 1039 O O . LEU A 1 125 ? -3.240 16.712 5.657 1.00 78.38 125 LEU A O 1
ATOM 1043 N N . LYS A 1 126 ? -3.196 15.112 7.228 1.00 80.06 126 LYS A N 1
ATOM 1044 C CA . LYS A 1 126 ? -2.209 15.793 8.082 1.00 80.06 126 LYS A CA 1
ATOM 1045 C C . LYS A 1 126 ? -0.849 15.907 7.397 1.00 80.06 126 LYS A C 1
ATOM 1047 O O . LYS A 1 126 ? -0.265 16.986 7.415 1.00 80.06 126 LYS A O 1
ATOM 1052 N N . ALA A 1 127 ? -0.366 14.836 6.773 1.00 78.62 127 ALA A N 1
ATOM 1053 C CA . ALA A 1 127 ? 0.891 14.830 6.030 1.00 78.62 127 ALA A CA 1
ATOM 1054 C C . ALA A 1 127 ? 0.843 15.786 4.829 1.00 78.62 127 ALA A C 1
ATOM 1056 O O . ALA A 1 127 ? 1.785 16.543 4.607 1.00 78.62 127 ALA A O 1
ATOM 1057 N N . TYR A 1 128 ? -0.276 15.814 4.104 1.00 79.12 128 TYR A N 1
ATOM 1058 C CA . TYR A 1 128 ? -0.523 16.743 3.006 1.00 79.12 128 TYR A CA 1
ATOM 1059 C C . TYR A 1 128 ? -0.516 18.198 3.484 1.00 79.12 128 TYR A C 1
ATOM 1061 O O . TYR A 1 128 ? 0.191 19.034 2.922 1.00 79.12 128 TYR A O 1
ATOM 1069 N N . ASN A 1 129 ? -1.238 18.500 4.564 1.00 80.94 129 ASN A N 1
ATOM 1070 C CA . ASN A 1 129 ? -1.267 19.841 5.145 1.00 80.94 129 ASN A CA 1
ATOM 1071 C C . ASN A 1 129 ? 0.107 20.258 5.684 1.00 80.94 129 ASN A C 1
ATOM 1073 O O . ASN A 1 129 ? 0.509 21.407 5.515 1.00 80.94 129 ASN A O 1
ATOM 1077 N N . TRP A 1 130 ? 0.862 19.326 6.266 1.00 79.69 130 TRP A N 1
ATOM 1078 C CA . TRP A 1 130 ? 2.242 19.563 6.681 1.00 79.69 130 TRP A CA 1
ATOM 1079 C C . TRP A 1 130 ? 3.153 19.854 5.481 1.00 79.69 130 TRP A C 1
ATOM 1081 O O . TRP A 1 130 ? 3.894 20.835 5.501 1.00 79.69 130 TRP A O 1
ATOM 1091 N N . ALA A 1 131 ? 3.055 19.077 4.401 1.00 75.75 131 ALA A N 1
ATOM 1092 C CA . ALA A 1 131 ? 3.814 19.312 3.173 1.00 75.75 131 ALA A CA 1
ATOM 1093 C C . ALA A 1 131 ? 3.466 20.667 2.535 1.00 75.75 131 ALA A C 1
ATOM 1095 O O . ALA A 1 131 ? 4.350 21.389 2.068 1.00 75.75 131 ALA A O 1
ATOM 1096 N N . ARG A 1 132 ? 2.186 21.052 2.568 1.00 77.06 132 ARG A N 1
ATOM 1097 C CA . ARG A 1 132 ? 1.718 22.372 2.137 1.00 77.06 132 ARG A CA 1
ATOM 1098 C C . ARG A 1 132 ? 2.293 23.494 3.009 1.00 77.06 132 ARG A C 1
ATOM 1100 O O . ARG A 1 132 ? 2.804 24.470 2.474 1.00 77.06 132 ARG A O 1
ATOM 1107 N N . MET A 1 133 ? 2.301 23.326 4.328 1.00 78.56 133 MET A N 1
ATOM 1108 C CA . MET A 1 133 ? 2.894 24.291 5.261 1.00 78.56 133 MET A CA 1
ATOM 1109 C C . MET A 1 133 ? 4.409 24.452 5.035 1.00 78.56 133 MET A C 1
ATOM 1111 O O . MET A 1 133 ? 4.927 25.567 5.066 1.00 78.56 133 MET A O 1
ATOM 1115 N N . GLN A 1 134 ? 5.128 23.362 4.741 1.00 71.94 134 GLN A N 1
ATOM 1116 C CA . GLN A 1 134 ? 6.560 23.410 4.407 1.00 71.94 134 GLN A CA 1
ATOM 1117 C C . GLN A 1 134 ? 6.836 24.150 3.088 1.00 71.94 134 GLN A C 1
ATOM 1119 O O . GLN A 1 134 ? 7.814 24.897 2.994 1.00 71.94 134 GLN A O 1
ATOM 1124 N N . ARG A 1 135 ? 5.958 23.992 2.086 1.00 73.81 135 ARG A N 1
ATOM 1125 C CA . ARG A 1 135 ? 6.015 24.771 0.838 1.00 73.81 135 ARG A CA 1
ATOM 1126 C C . ARG A 1 135 ? 5.905 26.274 1.089 1.00 73.81 135 ARG A C 1
ATOM 1128 O O . ARG A 1 135 ? 6.622 27.034 0.447 1.00 73.81 135 ARG A O 1
ATOM 1135 N N . GLU A 1 136 ? 5.042 26.687 2.013 1.00 77.94 136 GLU A N 1
ATOM 1136 C CA . GLU A 1 136 ? 4.787 28.101 2.317 1.00 77.94 136 GLU A CA 1
ATOM 1137 C C . GLU A 1 136 ? 5.907 28.737 3.163 1.00 77.94 136 GLU A C 1
ATOM 1139 O O . GLU A 1 136 ? 6.281 29.882 2.920 1.00 77.94 136 GLU A O 1
ATOM 1144 N N . GLN A 1 137 ? 6.508 28.001 4.107 1.00 77.31 137 GLN A N 1
ATOM 1145 C CA . GLN A 1 137 ? 7.538 28.554 5.003 1.00 77.31 137 GLN A CA 1
ATOM 1146 C C . GLN A 1 137 ? 8.928 28.694 4.365 1.00 77.31 137 GLN A C 1
ATOM 1148 O O . GLN A 1 137 ? 9.643 29.655 4.656 1.00 77.31 137 GLN A O 1
ATOM 1153 N N . LYS A 1 138 ? 9.357 27.734 3.531 1.00 70.56 138 LYS A N 1
ATOM 1154 C CA . LYS A 1 138 ? 10.690 27.741 2.890 1.00 70.56 138 LYS A CA 1
ATOM 1155 C C . LYS A 1 138 ? 10.623 27.212 1.449 1.00 70.56 138 LYS A C 1
ATOM 1157 O O . LYS A 1 138 ? 11.193 26.156 1.156 1.00 70.56 138 LYS A O 1
ATOM 1162 N N . PRO A 1 139 ? 10.001 27.960 0.518 1.00 76.81 139 PRO A N 1
ATOM 1163 C CA . PRO A 1 139 ? 9.735 27.492 -0.845 1.00 76.81 139 PRO A CA 1
ATOM 1164 C C . PRO A 1 139 ? 11.005 27.093 -1.607 1.00 76.81 139 PRO A C 1
ATOM 1166 O O . PRO A 1 139 ? 11.005 26.093 -2.317 1.00 76.81 139 PRO A O 1
ATOM 1169 N N . LYS A 1 140 ? 12.120 27.813 -1.408 1.00 78.19 140 LYS A N 1
ATOM 1170 C CA . LYS A 1 140 ? 13.408 27.511 -2.061 1.00 78.19 140 LYS A CA 1
ATOM 1171 C C . LYS A 1 140 ? 13.999 26.169 -1.608 1.00 78.19 140 LYS A C 1
ATOM 1173 O O . LYS A 1 140 ? 14.471 25.398 -2.434 1.00 78.19 140 LYS A O 1
ATOM 1178 N N . LEU A 1 141 ? 13.943 25.875 -0.305 1.00 81.12 141 LEU A N 1
ATOM 1179 C CA . LEU A 1 141 ? 14.466 24.625 0.256 1.00 81.12 141 LEU A CA 1
ATOM 1180 C C . LEU A 1 141 ? 13.587 23.436 -0.149 1.00 81.12 141 LEU A C 1
ATOM 1182 O O . LEU A 1 141 ? 14.108 22.402 -0.559 1.00 81.12 141 LEU A O 1
ATOM 1186 N N . PHE A 1 142 ? 12.261 23.608 -0.085 1.00 81.00 142 PHE A N 1
ATOM 1187 C CA . PHE A 1 142 ? 11.306 22.595 -0.533 1.00 81.00 142 PHE A CA 1
ATOM 1188 C C . PHE A 1 142 ? 11.484 22.286 -2.024 1.00 81.00 142 PHE A C 1
ATOM 1190 O O . PHE A 1 142 ? 11.485 21.122 -2.411 1.00 81.00 142 PHE A O 1
ATOM 1197 N N . PHE A 1 143 ? 11.675 23.313 -2.856 1.00 82.94 143 PHE A N 1
ATOM 1198 C CA . PHE A 1 143 ? 11.894 23.143 -4.289 1.00 82.94 143 PHE A CA 1
ATOM 1199 C C . PHE A 1 143 ? 13.194 22.389 -4.587 1.00 82.94 143 PHE A C 1
ATOM 1201 O O . PHE A 1 143 ? 13.154 21.396 -5.307 1.00 82.94 143 PHE A O 1
ATOM 1208 N N . CYS A 1 144 ? 14.325 22.783 -3.989 1.00 85.81 144 CYS A N 1
ATOM 1209 C CA . CYS A 1 144 ? 15.588 22.061 -4.170 1.00 85.81 144 CYS A CA 1
ATOM 1210 C C . CYS A 1 144 ? 15.483 20.599 -3.716 1.00 85.81 144 CYS A C 1
ATOM 1212 O O . CYS A 1 144 ? 15.908 19.703 -4.441 1.00 85.81 144 CYS A O 1
ATOM 1214 N N . ALA A 1 145 ? 14.878 20.342 -2.552 1.00 85.25 145 ALA A N 1
ATOM 1215 C CA . ALA A 1 145 ? 14.665 18.983 -2.064 1.00 85.25 145 ALA A CA 1
ATOM 1216 C C . ALA A 1 145 ? 13.764 18.168 -3.007 1.00 85.25 145 ALA A C 1
ATOM 1218 O O . ALA A 1 145 ? 14.086 17.028 -3.326 1.00 85.25 145 ALA A O 1
ATOM 1219 N N . ALA A 1 146 ? 12.671 18.757 -3.503 1.00 85.19 146 ALA A N 1
ATOM 1220 C CA . ALA A 1 146 ? 11.776 18.104 -4.453 1.00 85.19 146 ALA A CA 1
ATOM 1221 C C . ALA A 1 146 ? 12.483 17.776 -5.775 1.00 85.19 146 ALA A C 1
ATOM 1223 O O . ALA A 1 146 ? 12.332 16.663 -6.270 1.00 85.19 146 ALA A O 1
ATOM 1224 N N . VAL A 1 147 ? 13.284 18.700 -6.317 1.00 88.50 147 VAL A N 1
ATOM 1225 C CA . VAL A 1 147 ? 14.075 18.480 -7.539 1.00 88.50 147 VAL A CA 1
ATOM 1226 C C . VAL A 1 147 ? 15.090 17.359 -7.334 1.00 88.50 147 VAL A C 1
ATOM 1228 O O . VAL A 1 147 ? 15.170 16.465 -8.170 1.00 88.50 147 VAL A O 1
ATOM 1231 N N . ILE A 1 148 ? 15.813 17.348 -6.211 1.00 89.69 148 ILE A N 1
ATOM 1232 C CA . ILE A 1 148 ? 16.752 16.265 -5.885 1.00 89.69 148 ILE A CA 1
ATOM 1233 C C . ILE A 1 148 ? 16.008 14.925 -5.813 1.00 89.69 148 ILE A C 1
ATOM 1235 O O . ILE A 1 148 ? 16.416 13.971 -6.470 1.00 89.69 148 ILE A O 1
ATOM 1239 N N . CYS A 1 149 ? 14.885 14.850 -5.091 1.00 85.88 149 CYS A N 1
ATOM 1240 C CA . CYS A 1 149 ? 14.069 13.635 -5.022 1.00 85.88 149 CYS A CA 1
ATOM 1241 C C . CYS A 1 149 ? 13.573 13.182 -6.403 1.00 85.88 149 CYS A C 1
ATOM 1243 O O . CYS A 1 149 ? 13.653 11.998 -6.717 1.00 85.88 149 CYS A O 1
ATOM 1245 N N . LEU A 1 150 ? 13.096 14.107 -7.240 1.00 84.00 150 LEU A N 1
ATOM 1246 C CA . LEU A 1 150 ? 12.634 13.817 -8.600 1.00 84.00 150 LEU A CA 1
ATOM 1247 C C . LEU A 1 150 ? 13.766 13.288 -9.486 1.00 84.00 150 LEU A C 1
ATOM 1249 O O . LEU A 1 150 ? 13.552 12.334 -10.227 1.00 84.00 150 LEU A O 1
ATOM 1253 N N . LEU A 1 151 ? 14.970 13.856 -9.381 1.00 87.56 151 LEU A N 1
ATOM 1254 C CA . LEU A 1 151 ? 16.149 13.377 -10.104 1.00 87.56 151 LEU A CA 1
ATOM 1255 C C . LEU A 1 151 ? 16.560 11.973 -9.648 1.00 87.56 151 LEU A C 1
ATOM 1257 O O . LEU A 1 151 ? 16.849 11.126 -10.487 1.00 87.56 151 LEU A O 1
ATOM 1261 N N . PHE A 1 152 ? 16.528 11.696 -8.341 1.00 85.38 152 PHE A N 1
ATOM 1262 C CA . PHE A 1 152 ? 16.784 10.354 -7.810 1.00 85.38 152 PHE A CA 1
ATOM 1263 C C . PHE A 1 152 ? 15.752 9.334 -8.297 1.00 85.38 152 PHE A C 1
ATOM 1265 O O . PHE A 1 152 ? 16.121 8.249 -8.742 1.00 85.38 152 PHE A O 1
ATOM 1272 N N . VAL A 1 153 ? 14.464 9.682 -8.253 1.00 79.50 153 VAL A N 1
ATOM 1273 C CA . VAL A 1 153 ? 13.390 8.815 -8.756 1.00 79.50 153 VAL A CA 1
ATOM 1274 C C . VAL A 1 153 ? 13.541 8.588 -10.260 1.00 79.50 153 VAL A C 1
ATOM 1276 O O . VAL A 1 153 ? 13.442 7.450 -10.707 1.00 79.50 153 VAL A O 1
ATOM 1279 N N . GLY A 1 154 ? 13.841 9.634 -11.032 1.00 79.25 154 GLY A N 1
ATOM 1280 C CA . GLY A 1 154 ? 14.080 9.539 -12.473 1.00 79.25 154 GLY A CA 1
ATOM 1281 C C . GLY A 1 154 ? 15.297 8.680 -12.820 1.00 79.25 154 GLY A C 1
ATOM 1282 O O . GLY A 1 154 ? 15.241 7.892 -13.757 1.00 79.25 154 GLY A O 1
ATOM 1283 N N . PHE A 1 155 ? 16.368 8.763 -12.031 1.00 83.31 155 PHE A N 1
ATOM 1284 C CA . PHE A 1 155 ? 17.541 7.903 -12.182 1.00 83.31 155 PHE A CA 1
ATOM 1285 C C . PHE A 1 155 ? 17.199 6.425 -11.954 1.00 83.31 155 PHE A C 1
ATOM 1287 O O . PHE A 1 155 ? 17.559 5.574 -12.765 1.00 83.31 155 PHE A O 1
ATOM 1294 N N . ILE A 1 156 ? 16.444 6.118 -10.894 1.00 75.06 156 ILE A N 1
ATOM 1295 C CA . ILE A 1 156 ? 15.983 4.751 -10.609 1.00 75.06 156 ILE A CA 1
ATOM 1296 C C . ILE A 1 156 ? 15.041 4.257 -11.718 1.00 75.06 156 ILE A C 1
ATOM 1298 O O . ILE A 1 156 ? 15.161 3.117 -12.161 1.00 75.06 156 ILE A O 1
ATOM 1302 N N . ALA A 1 157 ? 14.145 5.122 -12.201 1.00 70.94 157 ALA A N 1
ATOM 1303 C CA . ALA A 1 157 ? 13.223 4.811 -13.291 1.00 70.94 157 ALA A CA 1
ATOM 1304 C C . ALA A 1 157 ? 13.936 4.592 -14.637 1.00 70.94 157 ALA A C 1
ATOM 1306 O O . ALA A 1 157 ? 13.479 3.792 -15.442 1.00 70.94 157 ALA A O 1
ATOM 1307 N N . GLY A 1 158 ? 15.063 5.265 -14.885 1.00 72.00 158 GLY A N 1
ATOM 1308 C CA . GLY A 1 158 ? 15.892 5.032 -16.072 1.00 72.00 158 GLY A CA 1
ATOM 1309 C C . GLY A 1 158 ? 16.751 3.767 -15.982 1.00 72.00 158 GLY A C 1
ATOM 1310 O O . GLY A 1 158 ? 17.056 3.160 -17.005 1.00 72.00 158 GLY A O 1
ATOM 1311 N N . ALA A 1 159 ? 17.132 3.354 -14.770 1.00 73.62 159 ALA A N 1
ATOM 1312 C CA . ALA A 1 159 ? 17.959 2.170 -14.541 1.00 73.62 159 ALA A CA 1
ATOM 1313 C C . ALA A 1 159 ? 17.165 0.850 -14.566 1.00 73.62 159 ALA A C 1
ATOM 1315 O O . ALA A 1 159 ? 17.746 -0.208 -14.806 1.00 73.62 159 ALA A O 1
ATOM 1316 N N . ILE A 1 160 ? 15.855 0.894 -14.301 1.00 73.06 160 ILE A N 1
ATOM 1317 C CA . ILE A 1 160 ? 14.995 -0.286 -14.161 1.00 73.06 160 ILE A CA 1
ATOM 1318 C C . ILE A 1 160 ? 13.902 -0.259 -15.239 1.00 73.06 160 ILE A C 1
ATOM 1320 O O . ILE A 1 160 ? 13.234 0.762 -15.381 1.00 73.06 160 ILE A O 1
ATOM 1324 N N . PRO A 1 161 ? 13.637 -1.362 -15.969 1.00 75.50 161 PRO A N 1
ATOM 1325 C CA . PRO A 1 161 ? 12.518 -1.399 -16.905 1.00 75.50 161 PRO A CA 1
ATOM 1326 C C . PRO A 1 1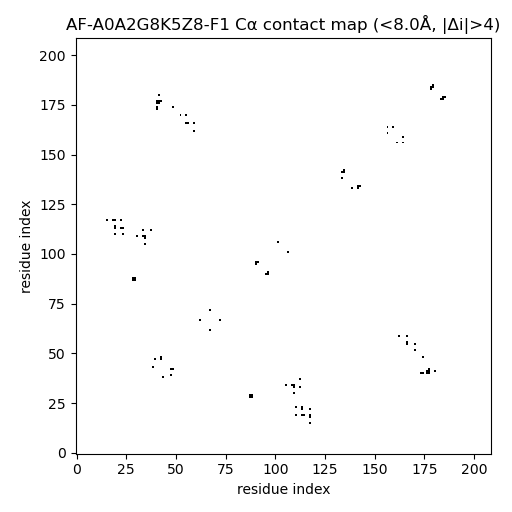61 ? 11.204 -1.076 -16.179 1.00 75.50 161 PRO A C 1
ATOM 1328 O O . PRO A 1 161 ? 10.884 -1.699 -15.165 1.00 75.50 161 PRO A O 1
ATOM 1331 N N . ASN A 1 162 ? 10.436 -0.119 -16.715 1.00 75.25 162 ASN A N 1
ATOM 1332 C CA . ASN A 1 162 ? 9.215 0.423 -16.096 1.00 75.25 162 ASN A CA 1
ATOM 1333 C C . ASN A 1 162 ? 8.271 -0.665 -15.554 1.00 75.25 162 ASN A C 1
ATOM 1335 O O . ASN A 1 162 ? 7.693 -0.506 -14.482 1.00 75.25 162 ASN A O 1
ATOM 1339 N N . LEU A 1 163 ? 8.155 -1.798 -16.253 1.00 75.88 163 LEU A N 1
ATOM 1340 C CA . LEU A 1 163 ? 7.300 -2.906 -15.836 1.00 75.88 163 LEU A CA 1
ATOM 1341 C C . LEU A 1 163 ? 7.775 -3.591 -14.544 1.00 75.88 163 LEU A C 1
ATOM 1343 O O . LEU A 1 163 ? 6.969 -3.897 -13.669 1.00 75.88 163 LEU A O 1
ATOM 1347 N N . PHE A 1 164 ? 9.083 -3.807 -14.406 1.00 77.81 164 PHE A N 1
ATOM 1348 C CA . PHE A 1 164 ? 9.663 -4.452 -13.229 1.00 77.81 164 PHE A CA 1
ATOM 1349 C C . PHE A 1 164 ? 9.556 -3.560 -11.990 1.00 77.81 164 PHE A C 1
ATOM 1351 O O . PHE A 1 164 ? 9.289 -4.041 -10.889 1.00 77.81 164 PHE A O 1
ATOM 1358 N N . LEU A 1 165 ? 9.710 -2.247 -12.170 1.00 77.69 165 LEU A N 1
ATOM 1359 C CA . LEU A 1 165 ? 9.574 -1.286 -11.081 1.00 77.69 165 LEU A CA 1
ATOM 1360 C C . LEU A 1 165 ? 8.139 -1.255 -10.541 1.00 77.69 165 LEU A C 1
ATOM 1362 O O . LEU A 1 165 ? 7.935 -1.312 -9.328 1.00 77.69 165 LEU A O 1
ATOM 1366 N N . VAL A 1 166 ? 7.144 -1.233 -11.434 1.00 79.88 166 VAL A N 1
ATOM 1367 C CA . VAL A 1 166 ? 5.728 -1.304 -11.043 1.00 79.88 166 VAL A CA 1
ATOM 1368 C C . VAL A 1 166 ? 5.408 -2.657 -10.400 1.00 79.88 166 VAL A C 1
ATOM 1370 O O . VAL A 1 166 ? 4.719 -2.683 -9.385 1.00 79.88 166 VAL A O 1
ATOM 1373 N N . TYR A 1 167 ? 5.959 -3.764 -10.909 1.00 84.12 167 TYR A N 1
ATOM 1374 C CA . TYR A 1 167 ? 5.814 -5.089 -10.296 1.00 84.12 167 TYR A CA 1
ATOM 1375 C C . TYR A 1 167 ? 6.298 -5.115 -8.839 1.00 84.12 167 TYR A C 1
ATOM 1377 O O . TYR A 1 167 ? 5.556 -5.542 -7.948 1.00 84.12 167 TYR A O 1
ATOM 1385 N N . ILE A 1 168 ? 7.513 -4.617 -8.574 1.00 82.56 168 ILE A N 1
ATOM 1386 C CA . ILE A 1 168 ? 8.050 -4.537 -7.209 1.00 82.56 168 ILE A CA 1
ATOM 1387 C C . ILE A 1 168 ? 7.168 -3.640 -6.342 1.00 82.56 168 ILE A C 1
ATOM 1389 O O . ILE A 1 168 ? 6.855 -4.010 -5.211 1.00 82.56 168 ILE A O 1
ATOM 1393 N N . LEU A 1 169 ? 6.750 -2.481 -6.856 1.00 83.00 169 LEU A N 1
ATOM 1394 C CA . LEU A 1 169 ? 5.945 -1.522 -6.102 1.00 83.00 169 LEU A CA 1
ATOM 1395 C C . LEU A 1 169 ? 4.588 -2.113 -5.710 1.00 83.00 169 LEU A C 1
ATOM 1397 O O . LEU A 1 169 ? 4.206 -2.026 -4.544 1.00 83.00 169 LEU A O 1
ATOM 1401 N N . VAL A 1 170 ? 3.885 -2.746 -6.651 1.00 82.25 170 VAL A N 1
ATOM 1402 C CA . VAL A 1 170 ? 2.587 -3.390 -6.403 1.00 82.25 170 VAL A CA 1
ATOM 1403 C C . VAL A 1 170 ? 2.739 -4.535 -5.407 1.00 82.25 170 VAL A C 1
ATOM 1405 O O . VAL A 1 170 ? 1.991 -4.600 -4.434 1.00 82.25 170 VAL A O 1
ATOM 1408 N N . THR A 1 171 ? 3.742 -5.394 -5.596 1.00 83.81 171 THR A N 1
ATOM 1409 C CA . THR A 1 171 ? 4.028 -6.500 -4.671 1.00 83.81 171 THR A CA 1
ATOM 1410 C C . THR A 1 171 ? 4.300 -5.966 -3.267 1.00 83.81 171 THR A C 1
ATOM 1412 O O . THR A 1 171 ? 3.693 -6.415 -2.298 1.00 83.81 171 THR A O 1
ATOM 1415 N N . PHE A 1 172 ? 5.152 -4.949 -3.144 1.00 81.31 172 PHE A N 1
ATOM 1416 C CA . PHE A 1 172 ? 5.454 -4.338 -1.858 1.00 81.31 172 PHE A CA 1
ATOM 1417 C C . PHE A 1 172 ? 4.212 -3.713 -1.220 1.00 81.31 172 PHE A C 1
ATOM 1419 O O . PHE A 1 172 ? 3.956 -3.972 -0.052 1.00 81.31 172 PHE A O 1
ATOM 1426 N N . ALA A 1 173 ? 3.409 -2.954 -1.971 1.00 79.75 173 ALA A N 1
ATOM 1427 C CA . ALA A 1 173 ? 2.194 -2.316 -1.465 1.00 79.75 173 ALA A CA 1
ATOM 1428 C C . ALA A 1 173 ? 1.168 -3.333 -0.940 1.00 79.75 173 ALA A C 1
ATOM 1430 O O . ALA A 1 173 ? 0.586 -3.119 0.123 1.00 79.75 173 ALA A O 1
ATOM 1431 N N . VAL A 1 174 ? 0.986 -4.450 -1.648 1.00 78.81 174 VAL A N 1
ATOM 1432 C CA . VAL A 1 174 ? 0.070 -5.528 -1.249 1.00 78.81 174 VAL A CA 1
ATOM 1433 C C . VAL A 1 174 ? 0.589 -6.281 -0.020 1.00 78.81 174 VAL A C 1
ATOM 1435 O O . VAL A 1 174 ? -0.190 -6.624 0.865 1.00 78.81 174 VAL A O 1
ATOM 1438 N N . LEU A 1 175 ? 1.899 -6.522 0.075 1.00 78.81 175 LEU A N 1
ATOM 1439 C CA . LEU A 1 175 ? 2.489 -7.277 1.186 1.00 78.81 175 LEU A CA 1
ATOM 1440 C C . LEU A 1 175 ? 2.774 -6.417 2.436 1.00 78.81 175 LEU A C 1
ATOM 1442 O O . LEU A 1 175 ? 2.904 -6.957 3.536 1.00 78.81 175 LEU A O 1
ATOM 1446 N N . LEU A 1 176 ? 2.860 -5.092 2.296 1.00 75.38 176 LEU A N 1
ATOM 1447 C CA . LEU A 1 176 ? 3.167 -4.143 3.372 1.00 75.38 176 LEU A CA 1
ATOM 1448 C C . LEU A 1 176 ? 2.245 -4.260 4.606 1.00 75.38 176 LEU A C 1
ATOM 1450 O O . LEU A 1 176 ? 2.773 -4.371 5.717 1.00 75.38 176 LEU A O 1
ATOM 1454 N N . PRO A 1 177 ? 0.905 -4.223 4.475 1.00 71.25 177 PRO A N 1
ATOM 1455 C CA . PRO A 1 177 ? -0.003 -4.311 5.623 1.00 71.25 177 PRO A CA 1
ATOM 1456 C C . PRO A 1 177 ? 0.140 -5.625 6.410 1.00 71.25 177 PRO A C 1
ATOM 1458 O O . PRO A 1 177 ? 0.188 -5.583 7.643 1.00 71.25 177 PRO A O 1
ATOM 1461 N N . GLY A 1 178 ? 0.311 -6.766 5.730 1.00 70.12 178 GLY A N 1
ATOM 1462 C CA . GLY A 1 178 ? 0.546 -8.066 6.376 1.00 70.12 178 GLY A CA 1
ATOM 1463 C C . GLY A 1 178 ? 1.888 -8.129 7.111 1.00 70.12 178 GLY A C 1
ATOM 1464 O O . GLY A 1 178 ? 1.976 -8.602 8.250 1.00 70.12 178 GLY A O 1
ATOM 1465 N N . LEU A 1 179 ? 2.933 -7.546 6.516 1.00 66.12 179 LEU A N 1
ATOM 1466 C CA . LEU A 1 179 ? 4.266 -7.475 7.119 1.00 66.12 179 LEU A CA 1
ATOM 1467 C C . LEU A 1 179 ? 4.324 -6.528 8.333 1.00 66.12 179 LEU A C 1
ATOM 1469 O O . LEU A 1 179 ? 5.087 -6.764 9.276 1.00 66.12 179 LEU A O 1
ATOM 1473 N N . HIS A 1 180 ? 3.516 -5.463 8.325 1.00 64.31 180 HIS A N 1
ATOM 1474 C CA . HIS A 1 180 ? 3.418 -4.511 9.430 1.00 64.31 180 HIS A CA 1
ATOM 1475 C C . HIS A 1 180 ? 2.772 -5.133 10.673 1.00 64.31 180 HIS A C 1
ATOM 1477 O O . HIS A 1 180 ? 3.268 -4.920 11.781 1.00 64.31 180 HIS A O 1
ATOM 1483 N N . ARG A 1 181 ? 1.715 -5.941 10.514 1.00 63.44 181 ARG A N 1
ATOM 1484 C CA . ARG A 1 181 ? 0.983 -6.524 11.653 1.00 63.44 181 ARG A CA 1
ATOM 1485 C C . ARG A 1 181 ? 1.681 -7.743 12.269 1.00 63.44 181 ARG A C 1
ATOM 1487 O O . ARG A 1 181 ? 1.672 -7.867 13.489 1.00 63.44 181 ARG A O 1
ATOM 1494 N N . LYS A 1 182 ? 2.373 -8.578 11.475 1.00 65.56 182 LYS A N 1
ATOM 1495 C CA . LYS A 1 182 ? 3.202 -9.693 11.998 1.00 65.56 182 LYS A CA 1
ATOM 1496 C C . LYS A 1 182 ? 4.523 -9.237 12.649 1.00 65.56 182 LYS A C 1
ATOM 1498 O O . LYS A 1 182 ? 5.279 -10.059 13.153 1.00 65.56 182 LYS A O 1
ATOM 1503 N N . GLY A 1 183 ? 4.824 -7.934 12.666 1.00 61.44 183 GLY A N 1
ATOM 1504 C CA . GLY A 1 183 ? 5.960 -7.380 13.414 1.00 61.44 183 GLY A CA 1
ATOM 1505 C C . GLY A 1 183 ? 7.343 -7.639 12.804 1.00 61.44 183 GLY A C 1
ATOM 1506 O O . GLY A 1 183 ? 8.346 -7.206 13.376 1.00 61.44 183 GLY A O 1
ATOM 1507 N N . TYR A 1 184 ? 7.430 -8.256 11.620 1.00 63.22 184 TYR A N 1
ATOM 1508 C CA . TYR A 1 184 ? 8.701 -8.457 10.914 1.00 63.22 184 TYR A CA 1
ATOM 1509 C C . TYR A 1 184 ? 9.409 -7.127 10.624 1.00 63.22 184 TYR A C 1
ATOM 1511 O O . TYR A 1 184 ? 10.625 -7.032 10.779 1.00 63.22 184 TYR A O 1
ATOM 1519 N N . LEU A 1 185 ? 8.668 -6.058 10.301 1.00 60.81 185 LEU A N 1
ATOM 1520 C CA . LEU A 1 185 ? 9.250 -4.718 10.130 1.00 60.81 185 LEU A CA 1
ATOM 1521 C C . LEU A 1 185 ? 9.940 -4.203 11.401 1.00 60.81 185 LEU A C 1
ATOM 1523 O O . LEU A 1 185 ? 10.936 -3.484 11.311 1.00 60.81 185 LEU A O 1
ATOM 1527 N N . LEU A 1 186 ? 9.433 -4.566 12.581 1.00 63.44 186 LEU A N 1
ATOM 1528 C CA . LEU A 1 186 ? 10.042 -4.181 13.850 1.00 63.44 186 LEU A CA 1
ATOM 1529 C C . LEU A 1 186 ? 11.358 -4.940 14.067 1.00 63.44 186 LEU A C 1
ATOM 1531 O O . LEU A 1 186 ? 12.363 -4.329 14.421 1.00 63.44 186 LEU A O 1
ATOM 1535 N N . GLN A 1 187 ? 11.374 -6.243 13.772 1.00 69.56 187 GLN A N 1
ATOM 1536 C CA . GLN A 1 187 ? 12.582 -7.072 13.844 1.00 69.56 187 GLN A CA 1
ATOM 1537 C C . GLN A 1 187 ? 13.670 -6.574 12.883 1.00 69.56 187 GLN A C 1
ATOM 1539 O O . GLN A 1 187 ? 14.818 -6.399 13.290 1.00 69.56 187 GLN A O 1
ATOM 1544 N N . TRP A 1 188 ? 13.307 -6.248 11.640 1.00 68.12 188 TRP A N 1
ATOM 1545 C CA . TRP A 1 188 ? 14.231 -5.669 10.661 1.00 68.12 188 TRP A CA 1
ATOM 1546 C C . TRP A 1 188 ? 14.775 -4.310 11.102 1.00 68.12 188 TRP A C 1
ATOM 1548 O O . TRP A 1 188 ? 15.979 -4.078 11.006 1.00 68.12 188 TRP A O 1
ATOM 1558 N N . LYS A 1 189 ? 13.929 -3.425 11.645 1.00 71.94 189 LYS A N 1
ATOM 1559 C CA . LYS A 1 189 ? 14.385 -2.142 12.205 1.00 71.94 189 LYS A CA 1
ATOM 1560 C C . LYS A 1 189 ? 15.381 -2.337 13.346 1.00 71.94 189 LYS A C 1
ATOM 1562 O O . LYS A 1 189 ? 16.380 -1.625 13.393 1.00 71.94 189 LYS A O 1
ATOM 1567 N N . ILE A 1 190 ? 15.132 -3.293 14.241 1.00 77.00 190 ILE A N 1
ATOM 1568 C CA . ILE A 1 190 ? 16.018 -3.591 15.375 1.00 77.00 190 ILE A CA 1
ATOM 1569 C C . ILE A 1 190 ? 17.364 -4.136 14.882 1.00 77.00 190 ILE A C 1
ATOM 1571 O O . ILE A 1 190 ? 18.408 -3.646 15.313 1.00 77.00 190 ILE A O 1
ATOM 1575 N N . LEU A 1 191 ? 17.363 -5.081 13.939 1.00 79.44 191 LEU A N 1
ATOM 1576 C CA . LEU A 1 191 ? 18.591 -5.623 13.343 1.00 79.44 191 LEU A CA 1
ATOM 1577 C C . LEU A 1 191 ? 19.393 -4.545 12.602 1.00 79.44 191 LEU A C 1
ATOM 1579 O O . LEU A 1 191 ? 20.611 -4.447 12.767 1.00 79.44 191 LEU A O 1
ATOM 1583 N N . PHE A 1 192 ? 18.708 -3.692 11.841 1.00 81.44 192 PHE A N 1
ATOM 1584 C CA . PHE A 1 192 ? 19.334 -2.591 11.118 1.00 81.44 192 PHE A CA 1
ATOM 1585 C C . PHE A 1 192 ? 19.941 -1.556 12.075 1.00 81.44 192 PHE A C 1
ATOM 1587 O O . PHE A 1 192 ? 21.084 -1.138 11.894 1.00 81.44 192 PHE A O 1
ATOM 1594 N N . LEU A 1 193 ? 19.223 -1.190 13.144 1.00 83.19 193 LEU A N 1
ATOM 1595 C CA . LEU A 1 193 ? 19.737 -0.304 14.192 1.00 83.19 193 LEU A CA 1
ATOM 1596 C C . LEU A 1 193 ? 20.966 -0.898 14.880 1.00 83.19 193 LEU A C 1
ATOM 1598 O O . LEU A 1 193 ? 21.946 -0.186 15.095 1.00 83.19 193 LEU A O 1
ATOM 1602 N N . GLN A 1 194 ? 20.955 -2.196 15.181 1.00 82.88 194 GLN A N 1
ATOM 1603 C CA . GLN A 1 194 ? 22.112 -2.867 15.771 1.00 82.88 194 GLN A CA 1
ATOM 1604 C C . GLN A 1 194 ? 23.334 -2.836 14.846 1.00 82.88 194 GLN A C 1
ATOM 1606 O O . GLN A 1 194 ? 24.442 -2.553 15.307 1.00 82.88 194 GLN A O 1
ATOM 1611 N N . GLN A 1 195 ? 23.160 -3.089 13.547 1.00 86.75 195 GLN A N 1
ATOM 1612 C CA . GLN A 1 195 ? 24.257 -2.985 12.580 1.00 86.75 195 GLN A CA 1
ATOM 1613 C C . GLN A 1 195 ? 24.775 -1.550 12.456 1.00 86.75 195 GLN A C 1
ATOM 1615 O O . GLN A 1 195 ? 25.987 -1.330 12.458 1.00 86.75 195 GLN A O 1
ATOM 1620 N N . PHE A 1 196 ? 23.875 -0.569 12.417 1.00 87.12 196 PHE A N 1
ATOM 1621 C CA . PHE A 1 196 ? 24.246 0.838 12.324 1.00 87.12 196 PHE A CA 1
ATOM 1622 C C . PHE A 1 196 ? 25.040 1.300 13.554 1.00 87.12 196 PHE A C 1
ATOM 1624 O O . PHE A 1 196 ? 26.097 1.916 13.415 1.00 87.12 196 PHE A O 1
ATOM 1631 N N . VAL A 1 197 ? 24.594 0.932 14.761 1.00 87.94 197 VAL A N 1
ATOM 1632 C CA . VAL A 1 197 ? 25.304 1.233 16.016 1.00 87.94 197 VAL A CA 1
ATOM 1633 C C . VAL A 1 197 ? 26.708 0.624 16.017 1.00 87.94 197 VAL A C 1
ATOM 1635 O O . VAL A 1 197 ? 27.664 1.321 16.364 1.00 87.94 197 VAL A O 1
ATOM 1638 N N . LYS A 1 198 ? 26.865 -0.626 15.560 1.00 89.06 198 LYS A N 1
ATOM 1639 C CA . LYS A 1 198 ? 28.183 -1.276 15.444 1.00 89.06 198 LYS A CA 1
ATOM 1640 C C . LYS A 1 198 ? 29.124 -0.523 14.500 1.00 89.06 198 LYS A C 1
ATOM 1642 O O . LYS A 1 198 ? 30.289 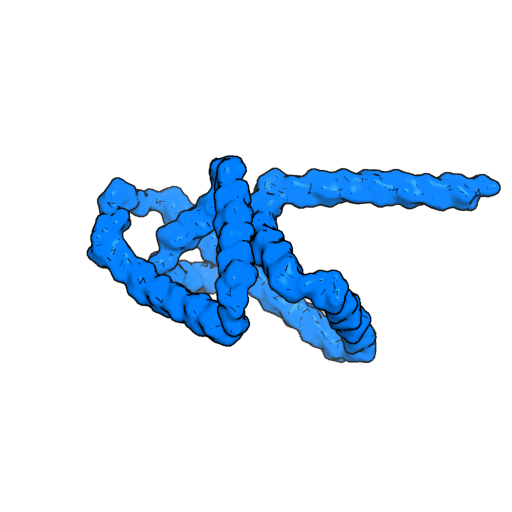-0.315 14.834 1.00 89.06 198 LYS A O 1
ATOM 1647 N N . ILE A 1 199 ? 28.633 -0.086 13.339 1.00 88.25 199 ILE A N 1
ATOM 1648 C CA . ILE A 1 199 ? 29.431 0.687 12.372 1.00 88.25 199 ILE A CA 1
ATOM 1649 C C . ILE A 1 199 ? 29.864 2.028 12.982 1.00 88.25 199 ILE A C 1
ATOM 1651 O O . ILE A 1 199 ? 31.029 2.412 12.876 1.00 88.25 199 ILE A O 1
ATOM 1655 N N . VAL A 1 200 ? 28.953 2.71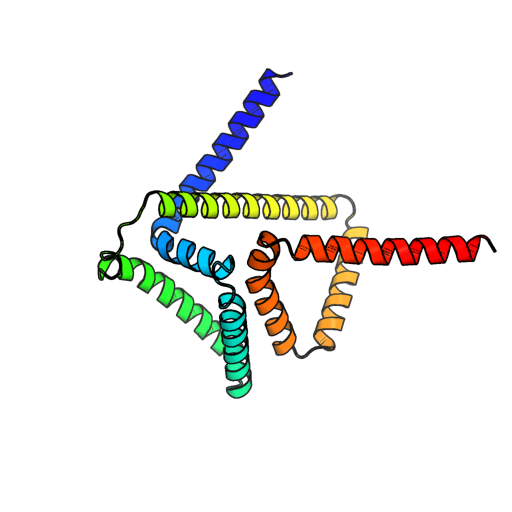8 13.671 1.00 88.06 200 VAL A N 1
ATOM 1656 C CA . VAL A 1 200 ? 29.241 4.006 14.320 1.00 88.06 200 VAL A CA 1
ATOM 1657 C C . VAL A 1 200 ? 30.261 3.858 15.454 1.00 88.06 200 VAL A C 1
ATOM 1659 O O . VAL A 1 200 ? 31.153 4.699 15.576 1.00 88.06 200 VAL A O 1
ATOM 1662 N N . GLN A 1 201 ? 30.178 2.795 16.259 1.00 87.00 201 GLN A N 1
ATOM 1663 C CA . GLN A 1 201 ? 31.173 2.503 17.300 1.00 87.00 201 GLN A CA 1
ATOM 1664 C C . GLN A 1 201 ? 32.555 2.230 16.698 1.00 87.00 201 GLN A C 1
ATOM 1666 O O . GLN A 1 201 ? 33.532 2.845 17.122 1.00 87.00 201 GLN A O 1
ATOM 1671 N N . LYS A 1 202 ? 32.624 1.417 15.638 1.00 88.69 202 LYS A N 1
ATOM 1672 C CA . LYS A 1 202 ? 33.875 1.127 14.922 1.00 88.69 202 LYS A CA 1
ATOM 1673 C C . LYS A 1 202 ? 34.538 2.396 14.366 1.00 88.69 202 LYS A C 1
ATOM 1675 O O . LYS A 1 202 ? 35.749 2.566 14.476 1.00 88.69 202 LYS A O 1
ATOM 1680 N N . MET A 1 203 ? 33.742 3.321 13.825 1.00 85.38 203 MET A N 1
ATOM 1681 C CA . MET A 1 203 ? 34.219 4.626 13.341 1.00 85.38 203 MET A CA 1
ATOM 1682 C C . MET A 1 203 ? 34.657 5.570 14.474 1.00 85.38 203 MET A C 1
ATOM 1684 O O . MET A 1 203 ? 35.457 6.476 14.241 1.00 85.38 203 MET A O 1
ATOM 1688 N N . ARG A 1 204 ? 34.131 5.403 15.694 1.00 86.12 204 ARG A N 1
ATOM 1689 C CA . ARG A 1 204 ? 34.517 6.197 16.871 1.00 86.12 204 ARG A CA 1
ATOM 1690 C C . ARG A 1 204 ? 35.838 5.711 17.469 1.00 86.12 204 ARG A C 1
ATOM 1692 O O . ARG A 1 204 ? 36.686 6.539 17.779 1.00 86.12 204 ARG A O 1
ATOM 1699 N N . GLU A 1 205 ? 36.032 4.401 17.582 1.00 84.38 205 GLU A N 1
ATOM 1700 C CA . GLU A 1 205 ? 37.281 3.801 18.076 1.00 84.38 205 GLU A CA 1
ATOM 1701 C C . GLU A 1 205 ? 38.456 4.035 17.121 1.00 84.38 205 GLU A C 1
ATOM 1703 O O . GLU A 1 205 ? 39.562 4.328 17.567 1.00 84.38 205 GLU A O 1
ATOM 1708 N N . GLY A 1 206 ? 38.211 3.999 15.807 1.00 79.00 206 GLY A N 1
ATOM 1709 C CA . GLY A 1 206 ? 39.218 4.343 14.799 1.00 79.00 206 GLY A CA 1
ATOM 1710 C C . GLY A 1 206 ? 39.619 5.823 14.770 1.00 79.00 206 GLY A C 1
ATOM 1711 O O . GLY A 1 206 ? 40.580 6.159 14.096 1.00 79.00 206 GLY A O 1
ATOM 1712 N N . ARG A 1 207 ? 38.900 6.705 15.482 1.00 70.50 207 ARG A N 1
ATOM 1713 C CA . ARG A 1 207 ? 39.205 8.144 15.582 1.00 70.50 207 ARG A CA 1
ATOM 1714 C C . ARG A 1 207 ? 39.911 8.531 16.892 1.00 70.50 207 ARG A C 1
ATOM 1716 O O . ARG A 1 207 ? 40.233 9.699 17.072 1.00 70.50 207 ARG A O 1
ATOM 1723 N N . LEU A 1 208 ? 40.062 7.581 17.821 1.00 66.50 208 LEU A N 1
ATOM 1724 C CA . LEU A 1 208 ? 40.731 7.747 19.122 1.00 66.50 208 LEU A CA 1
ATOM 1725 C C . LEU A 1 208 ? 42.142 7.124 19.147 1.00 66.50 208 LEU A C 1
ATOM 1727 O O . LEU A 1 208 ? 42.812 7.189 20.175 1.00 66.50 208 LEU A O 1
ATOM 1731 N N . LYS A 1 209 ? 42.571 6.520 18.035 1.00 50.59 209 LYS A N 1
ATOM 1732 C CA . LYS A 1 209 ? 43.948 6.099 17.752 1.00 50.59 209 LYS A CA 1
ATOM 1733 C C . LYS A 1 209 ? 44.545 7.039 16.716 1.00 50.59 209 LYS A C 1
ATOM 1735 O O . LYS A 1 209 ? 45.771 7.246 16.787 1.00 50.59 209 LYS A O 1
#

pLDDT: mean 75.4, std 9.21, range [42.47, 89.69]

Radius of gyration: 23.32 Å; Cα contacts (8 Å, |Δi|>4): 57; chains: 1; bounding box: 73×49×57 Å

Organism: Stichopus japonicus (NCBI:txid307972)

Mean predicted aligned error: 12.78 Å